Protein AF-0000000087524897 (afdb_homodimer)

Secondary structure (DSSP, 8-state):
--HHHHHHHHHHHSTTEEEEEEEETTTTEEEEEEESS---HHHHHHHHHHHHHHHH-HHHHHHHHHHHHHHT----S-S--EEEEE-SSEEEEEEE-SS-TTEEEEEEEETTS-HHHHHHHHHHHHHH---/--HHHHHHHHHHHSTTEEEEEEEETTTTEEEEEEESS---HHHHHHHHHHHHHHHH-HHHHHHHHHHHHHHT----S-S--EEEEE-SSEEEEEEE-SS-TTEEEEEEEETTS-HHHHHHHHHHHHHH---

Radius of gyration: 17.62 Å; Cα contacts (8 Å, |Δi|>4): 519; chains: 2; bounding box: 48×46×38 Å

Nearest PDB structures (foldseek):
  6in9-assembly2_B  TM=5.828E-01  e=5.898E-01  Pseudomonas aeruginosa PAO1
  6jau-assembly1_A  TM=5.856E-01  e=6.267E-01  Pseudomonas aeruginosa PAO1
  6in9-assembly1_A  TM=5.894E-01  e=7.517E-01  Pseudomonas aeruginosa PAO1
  2va0-assembly2_B  TM=3.989E-01  e=3.028E-01  Cellvibrio japonicus
  8p0n-assembly1_H  TM=2.897E-01  e=1.221E+00  Orthopoxvirus vaccinia

pLDDT: mean 86.92, std 9.79, range [58.72, 97.94]

Sequence (262 aa):
MSADLIVQAMLTNVPKAIAAGIVDMGTGMLLSVKTVDSHPQAVLDMVAAATKDMFEGDTVLGIENTFKKIRGDAYTGHYFREIIVSSRNLLHIFARLESNESVVAVVICRIDTNLGLALMKTREIATQGKVMSADLIVQAMLTNVPKAIAAGIVDMGTGMLLSVKTVDSHPQAVLDMVAAATKDMFEGDTVLGIENTFKKIRGDAYTGHYFREIIVSSRNLLHIFARLESNESVVAVVICRIDTNLGLALMKTREIATQGKV

Solvent-accessible surface area (backbone atoms only — not comparable to full-atom values): 13403 Å² total; per-residue (Å²): 78,55,54,58,52,46,30,50,49,44,46,70,62,22,61,62,36,46,30,21,27,31,28,34,53,83,79,45,42,66,76,28,73,52,55,78,58,94,68,60,66,68,55,53,53,43,50,23,45,38,52,28,44,69,70,63,20,68,58,46,44,49,47,47,51,52,48,32,61,72,72,61,47,84,68,82,66,77,54,70,46,34,39,36,40,32,41,90,62,34,30,38,40,37,33,39,21,67,70,34,74,54,30,34,39,36,42,32,22,42,52,86,42,60,60,68,58,32,48,52,42,48,49,54,47,27,58,66,33,34,118,78,55,53,59,55,46,28,50,49,44,45,71,63,21,61,62,36,46,28,20,28,29,31,34,52,85,80,42,43,67,78,27,73,52,57,78,58,92,67,59,65,69,55,54,53,42,50,24,45,37,53,30,44,68,69,62,20,68,59,47,46,49,47,46,50,51,49,32,60,72,71,61,48,82,67,80,68,78,53,70,45,33,40,36,39,31,40,91,61,33,30,37,40,36,33,40,20,67,71,37,75,55,29,35,39,35,41,31,22,43,52,85,43,60,59,70,60,30,49,54,43,48,49,52,48,27,58,66,34,35,117

Foldseek 3Di:
DAQAVLFVLLCPQQPQWFKKWKEQLVVLDTRDIDGNDDDDPVVVSVVSVVLNCVQPNPVQVVVVVVVCVVVVDPDPDGDDAWDWDDDPFKIKIWGAAPQGRSMIMIIIGTRPGDPVSNVVSNNVSSPVDDD/DAQAVLFVLLCVQQPQWFKKWKEQLVVLDTRDIDGNDDDDPVVVSVVSVVLNCVQPNPVQVVVQVVVCVVVVDPDPDGDDAWDWDDDPFKIKIWGAAPQGRSMIMIIIGTRPGDPVSNVVSNNVSSPVDDD

Structure (mmCIF, N/CA/C/O backbone):
data_AF-0000000087524897-model_v1
#
loop_
_entity.id
_entity.type
_entity.pdbx_description
1 polymer 'Roadblock/LAMTOR2 domain-containing protein'
#
loop_
_atom_site.group_PDB
_atom_site.id
_atom_site.type_symbol
_atom_site.label_atom_id
_atom_site.label_alt_id
_atom_site.label_comp_id
_atom_site.label_asym_id
_atom_site.label_entity_id
_atom_site.label_seq_id
_atom_site.pdbx_PDB_ins_code
_atom_site.Cartn_x
_atom_site.Cartn_y
_atom_site.Cartn_z
_atom_site.occupancy
_atom_site.B_iso_or_equiv
_atom_site.auth_seq_id
_atom_site.auth_comp_id
_atom_site.auth_asym_id
_atom_site.auth_atom_id
_atom_site.pdbx_PDB_model_num
ATOM 1 N N . MET A 1 1 ? 2.428 -20.984 -15.477 1 70.38 1 MET A N 1
ATOM 2 C CA . MET A 1 1 ? 3.789 -20.453 -15.461 1 70.38 1 MET A CA 1
ATOM 3 C C . MET A 1 1 ? 4.41 -20.594 -14.078 1 70.38 1 MET A C 1
ATOM 5 O O . MET A 1 1 ? 3.729 -20.406 -13.062 1 70.38 1 MET A O 1
ATOM 9 N N . SER A 1 2 ? 5.668 -21.203 -14.031 1 88.69 2 SER A N 1
ATOM 10 C CA . SER A 1 2 ? 6.387 -21.375 -12.773 1 88.69 2 SER A CA 1
ATOM 11 C C . SER A 1 2 ? 6.684 -20.016 -12.125 1 88.69 2 SER A C 1
ATOM 13 O O . SER A 1 2 ? 6.598 -18.984 -12.781 1 88.69 2 SER A O 1
ATOM 15 N N . ALA A 1 3 ? 6.836 -20.031 -10.914 1 93.25 3 ALA A N 1
ATOM 16 C CA . ALA A 1 3 ? 7.191 -18.828 -10.164 1 93.25 3 ALA A CA 1
ATOM 17 C C . ALA A 1 3 ? 8.383 -18.109 -10.797 1 93.25 3 ALA A C 1
ATOM 19 O O . ALA A 1 3 ? 8.391 -16.891 -10.93 1 93.25 3 ALA A O 1
ATOM 20 N N . ASP A 1 4 ? 9.234 -18.891 -11.312 1 93.88 4 ASP A N 1
ATOM 21 C CA . ASP A 1 4 ? 10.438 -18.328 -11.922 1 93.88 4 ASP A CA 1
ATOM 22 C C . ASP A 1 4 ? 10.094 -17.594 -13.219 1 93.88 4 ASP A C 1
ATOM 24 O O . ASP A 1 4 ? 10.672 -16.531 -13.516 1 93.88 4 ASP A O 1
ATOM 28 N N . LEU A 1 5 ? 9.258 -18.094 -14 1 95.5 5 LEU A N 1
ATOM 29 C CA . LEU A 1 5 ? 8.875 -17.484 -15.266 1 95.5 5 LEU A CA 1
ATOM 30 C C . LEU A 1 5 ? 8.117 -16.172 -15.031 1 95.5 5 LEU A C 1
ATOM 32 O O . LEU A 1 5 ? 8.281 -15.219 -15.789 1 95.5 5 LEU A O 1
ATOM 36 N N . ILE A 1 6 ? 7.332 -16.188 -14.031 1 96.5 6 ILE A N 1
ATOM 37 C CA . ILE A 1 6 ? 6.609 -14.969 -13.688 1 96.5 6 ILE A CA 1
ATOM 38 C C . ILE A 1 6 ? 7.602 -13.875 -13.32 1 96.5 6 ILE A C 1
ATOM 40 O O . ILE A 1 6 ? 7.496 -12.742 -13.812 1 96.5 6 ILE A O 1
ATOM 44 N N . VAL A 1 7 ? 8.531 -14.211 -12.492 1 96.12 7 VAL A N 1
ATOM 45 C CA . VAL A 1 7 ? 9.539 -13.266 -12.039 1 96.12 7 VAL A CA 1
ATOM 46 C C . VAL A 1 7 ? 10.336 -12.742 -13.234 1 96.12 7 VAL A C 1
ATOM 48 O O . VAL A 1 7 ? 10.57 -11.539 -13.352 1 96.12 7 VAL A O 1
ATOM 51 N N . GLN A 1 8 ? 10.672 -13.617 -14.094 1 96 8 GLN A N 1
ATOM 52 C CA . GLN A 1 8 ? 11.414 -13.227 -15.281 1 96 8 GLN A CA 1
ATOM 53 C C . GLN A 1 8 ? 10.586 -12.305 -16.172 1 96 8 GLN A C 1
ATOM 55 O O . GLN A 1 8 ? 11.094 -11.312 -16.703 1 96 8 GLN A O 1
ATOM 60 N N . ALA A 1 9 ? 9.352 -12.68 -16.344 1 97 9 ALA A N 1
ATOM 61 C CA . ALA A 1 9 ? 8.453 -11.859 -17.141 1 97 9 ALA A CA 1
ATOM 62 C C . ALA A 1 9 ? 8.32 -10.461 -16.562 1 97 9 ALA A C 1
ATOM 64 O O . ALA A 1 9 ? 8.289 -9.469 -17.297 1 97 9 ALA A O 1
ATOM 65 N N . MET A 1 10 ? 8.227 -10.344 -15.234 1 97 10 MET A N 1
ATOM 66 C CA . MET A 1 10 ? 8.125 -9.047 -14.57 1 97 10 MET A CA 1
ATOM 67 C C . MET A 1 10 ? 9.367 -8.203 -14.828 1 97 10 MET A C 1
ATOM 69 O O . MET A 1 10 ? 9.266 -7.039 -15.219 1 97 10 MET A O 1
ATOM 73 N N . LEU A 1 11 ? 10.508 -8.789 -14.734 1 95.88 11 LEU A N 1
ATOM 74 C CA . LEU A 1 11 ? 11.758 -8.055 -14.883 1 95.88 11 LEU A CA 1
ATOM 75 C C . LEU A 1 11 ? 11.953 -7.59 -16.328 1 95.88 11 LEU A C 1
ATOM 77 O O . LEU A 1 11 ? 12.523 -6.523 -16.562 1 95.88 11 LEU A O 1
ATOM 81 N N . THR A 1 12 ? 11.414 -8.344 -17.172 1 96.56 12 THR A N 1
ATOM 82 C CA . THR A 1 12 ? 11.617 -8.062 -18.594 1 96.56 12 THR A CA 1
ATOM 83 C C . THR A 1 12 ? 10.594 -7.051 -19.094 1 96.56 12 THR A C 1
ATOM 85 O O . THR A 1 12 ? 10.93 -6.168 -19.891 1 96.56 12 THR A O 1
ATOM 88 N N . ASN A 1 13 ? 9.375 -7.102 -18.594 1 97.75 13 ASN A N 1
ATOM 89 C CA . ASN A 1 13 ? 8.305 -6.375 -19.266 1 97.75 13 ASN A CA 1
ATOM 90 C C . ASN A 1 13 ? 7.855 -5.164 -18.453 1 97.75 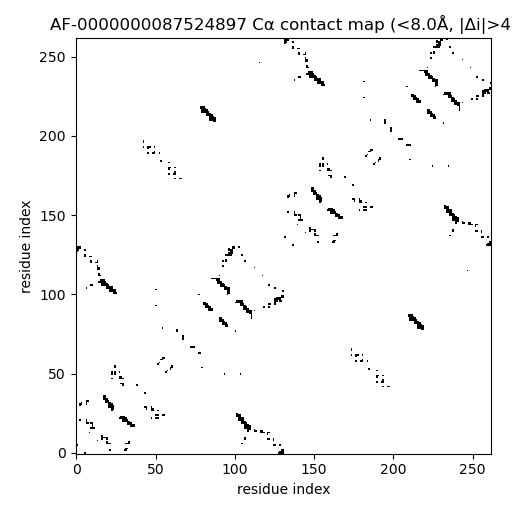13 ASN A C 1
ATOM 92 O O . ASN A 1 13 ? 7.219 -4.254 -18.984 1 97.75 13 ASN A O 1
ATOM 96 N N . VAL A 1 14 ? 8.055 -5.156 -17.109 1 97.88 14 VAL A N 1
ATOM 97 C CA . VAL A 1 14 ? 7.703 -3.986 -16.312 1 97.88 14 VAL A CA 1
ATOM 98 C C . VAL A 1 14 ? 8.805 -2.936 -16.422 1 97.88 14 VAL A C 1
ATOM 100 O O . VAL A 1 14 ? 9.969 -3.215 -16.125 1 97.88 14 VAL A O 1
ATOM 103 N N . PRO A 1 15 ? 8.477 -1.794 -16.844 1 97.81 15 PRO A N 1
ATOM 104 C CA . PRO A 1 15 ? 9.516 -0.79 -17.078 1 97.81 15 PRO A CA 1
ATOM 105 C C . PRO A 1 15 ? 10.32 -0.469 -15.812 1 97.81 15 PRO A C 1
ATOM 107 O O . PRO A 1 15 ? 9.75 -0.31 -14.734 1 97.81 15 PRO A O 1
ATOM 110 N N . LYS A 1 16 ? 11.695 -0.411 -15.984 1 96.19 16 LYS A N 1
ATOM 111 C CA . LYS A 1 16 ? 12.664 0.005 -14.969 1 96.19 16 LYS A CA 1
ATOM 112 C C . LYS A 1 16 ? 12.609 -0.909 -13.75 1 96.19 16 LYS A C 1
ATOM 114 O O . LYS A 1 16 ? 12.906 -0.48 -12.633 1 96.19 16 LYS A O 1
ATOM 119 N N . ALA A 1 17 ? 12.117 -2.098 -13.938 1 95.94 17 ALA A N 1
ATOM 120 C CA . ALA A 1 17 ? 12.133 -3.086 -12.867 1 95.94 17 ALA A CA 1
ATOM 121 C C . ALA A 1 17 ? 13.562 -3.469 -12.492 1 95.94 17 ALA A C 1
ATOM 123 O O . ALA A 1 17 ? 14.383 -3.734 -13.375 1 95.94 17 ALA A O 1
ATOM 124 N N . ILE A 1 18 ? 13.797 -3.506 -11.195 1 92.81 18 ILE A N 1
ATOM 125 C CA . ILE A 1 18 ? 15.148 -3.842 -10.75 1 92.81 18 ILE A CA 1
ATOM 126 C C . ILE A 1 18 ? 15.109 -5.102 -9.891 1 92.81 18 ILE A C 1
ATOM 128 O O . ILE A 1 18 ? 16.156 -5.664 -9.555 1 92.81 18 ILE A O 1
ATOM 132 N N . ALA A 1 19 ? 13.945 -5.52 -9.477 1 92.38 19 ALA A N 1
ATOM 133 C CA . ALA A 1 19 ? 13.758 -6.762 -8.727 1 92.38 19 ALA A CA 1
ATOM 134 C C . ALA A 1 19 ? 12.328 -7.277 -8.867 1 92.38 19 ALA A C 1
ATOM 136 O O . ALA A 1 19 ? 11.406 -6.496 -9.109 1 92.38 19 ALA A O 1
ATOM 137 N N . ALA A 1 20 ? 12.156 -8.562 -8.727 1 94.81 20 ALA A N 1
ATOM 138 C CA . ALA A 1 20 ? 10.836 -9.188 -8.703 1 94.81 20 ALA A CA 1
ATOM 139 C C . ALA A 1 20 ? 10.844 -10.453 -7.859 1 94.81 20 ALA A C 1
ATOM 141 O O . ALA A 1 20 ? 11.898 -11.078 -7.672 1 94.81 20 ALA A O 1
ATOM 142 N N . GLY A 1 21 ? 9.672 -10.758 -7.344 1 94.38 21 GLY A N 1
ATOM 143 C CA . GLY A 1 21 ? 9.555 -11.945 -6.512 1 94.38 21 GLY A CA 1
ATOM 144 C C . GLY A 1 21 ? 8.133 -12.469 -6.418 1 94.38 21 GLY A C 1
ATOM 145 O O . GLY A 1 21 ? 7.188 -11.805 -6.859 1 94.38 21 GLY A O 1
ATOM 146 N N . ILE A 1 22 ? 8.039 -13.719 -5.922 1 95.25 22 ILE A N 1
ATOM 147 C CA . ILE A 1 22 ? 6.762 -14.375 -5.66 1 95.25 22 ILE A CA 1
ATOM 148 C C . ILE A 1 22 ? 6.707 -14.836 -4.207 1 95.25 22 ILE A C 1
ATOM 150 O O . ILE A 1 22 ? 7.598 -15.555 -3.746 1 95.25 22 ILE A O 1
ATOM 154 N N . VAL A 1 23 ? 5.707 -14.391 -3.506 1 93.94 23 VAL A N 1
ATOM 155 C CA . VAL A 1 23 ? 5.57 -14.727 -2.092 1 93.94 23 VAL A CA 1
ATOM 156 C C . VAL A 1 23 ? 4.328 -15.594 -1.88 1 93.94 23 VAL A C 1
ATOM 158 O O . VAL A 1 23 ? 3.238 -15.242 -2.338 1 93.94 23 VAL A O 1
ATOM 161 N N . ASP A 1 24 ? 4.465 -16.719 -1.206 1 93.94 24 ASP A N 1
ATOM 162 C CA . ASP A 1 24 ? 3.336 -17.516 -0.735 1 93.94 24 ASP A CA 1
ATOM 163 C C . ASP A 1 24 ? 2.838 -17.016 0.619 1 93.94 24 ASP A C 1
ATOM 165 O O . ASP A 1 24 ? 3.516 -17.188 1.636 1 93.94 24 ASP A O 1
ATOM 169 N N . MET A 1 25 ? 1.647 -16.547 0.706 1 89.25 25 MET A N 1
ATOM 170 C CA . MET A 1 25 ? 1.122 -15.891 1.898 1 89.25 25 MET A CA 1
ATOM 171 C C . MET A 1 25 ? 0.743 -16.906 2.965 1 89.25 25 MET A C 1
ATOM 173 O O . MET A 1 25 ? 0.597 -16.562 4.137 1 89.25 25 MET A O 1
ATOM 177 N N . GLY A 1 26 ? 0.516 -18.062 2.578 1 88 26 GLY A N 1
ATOM 178 C CA . GLY A 1 26 ? 0.222 -19.125 3.537 1 88 26 GLY A CA 1
ATOM 179 C C . GLY A 1 26 ? 1.428 -19.531 4.363 1 88 26 GLY A C 1
ATOM 180 O O . GLY A 1 26 ? 1.345 -19.625 5.59 1 88 26 GLY A O 1
ATOM 181 N N . THR A 1 27 ? 2.525 -19.578 3.773 1 86.12 27 THR A N 1
ATOM 182 C CA . THR A 1 27 ? 3.732 -20.047 4.449 1 86.12 27 THR A CA 1
ATOM 183 C C . THR A 1 27 ? 4.633 -18.859 4.82 1 86.12 27 THR A C 1
ATOM 185 O O . THR A 1 27 ? 5.516 -19 5.672 1 86.12 27 THR A O 1
ATOM 188 N N . GLY A 1 28 ? 4.477 -17.781 4.098 1 85.56 28 GLY A N 1
ATOM 189 C CA . GLY A 1 28 ? 5.375 -16.641 4.27 1 85.56 28 GLY A CA 1
ATOM 190 C C . GLY A 1 28 ? 6.711 -16.844 3.572 1 85.56 28 GLY A C 1
ATOM 191 O O . GLY A 1 28 ? 7.699 -16.188 3.924 1 85.56 28 GLY A O 1
ATOM 192 N N . MET A 1 29 ? 6.746 -17.719 2.654 1 88.06 29 MET A N 1
ATOM 193 C CA . MET A 1 29 ? 7.988 -18.047 1.966 1 88.06 29 MET A CA 1
ATOM 194 C C . MET A 1 29 ? 8.078 -17.312 0.63 1 88.06 29 MET A C 1
ATOM 196 O O . MET A 1 29 ? 7.074 -17.156 -0.067 1 88.06 29 MET A O 1
ATOM 200 N N . LEU A 1 30 ? 9.289 -16.906 0.29 1 91.31 30 LEU A N 1
ATOM 201 C CA . LEU A 1 30 ? 9.633 -16.391 -1.03 1 91.31 30 LEU A CA 1
ATOM 202 C C . LEU A 1 30 ? 9.891 -17.531 -2.012 1 91.31 30 LEU A C 1
ATOM 204 O O . LEU A 1 30 ? 10.953 -18.156 -1.968 1 91.31 30 LEU A O 1
ATOM 208 N N . LEU A 1 31 ? 8.984 -17.797 -2.939 1 92.81 31 LEU A N 1
ATOM 209 C CA . LEU A 1 31 ? 9.023 -18.922 -3.857 1 92.81 31 LEU A CA 1
ATOM 210 C C . LEU A 1 31 ? 10.047 -18.703 -4.961 1 92.81 31 LEU A C 1
ATOM 212 O O . LEU A 1 31 ? 10.586 -19.656 -5.523 1 92.81 31 LEU A O 1
ATOM 216 N N . SER A 1 32 ? 10.266 -17.516 -5.348 1 93.12 32 SER A N 1
ATOM 217 C CA . SER A 1 32 ? 11.211 -17.109 -6.379 1 93.12 32 SER A CA 1
ATOM 218 C C . SER A 1 32 ? 11.57 -15.633 -6.262 1 93.12 32 SER A C 1
ATOM 220 O O . SER A 1 32 ? 10.742 -14.82 -5.836 1 93.12 32 SER A O 1
ATOM 222 N N . VAL A 1 33 ? 12.766 -15.289 -6.602 1 92.5 33 VAL A N 1
ATOM 223 C CA . VAL A 1 33 ? 13.188 -13.891 -6.562 1 92.5 33 VAL A CA 1
ATOM 224 C C . VAL A 1 33 ? 14.352 -13.68 -7.531 1 92.5 33 VAL A C 1
ATOM 226 O O . VAL A 1 33 ? 15.203 -14.555 -7.691 1 92.5 33 VAL A O 1
ATOM 229 N N . LYS A 1 34 ? 14.352 -12.57 -8.211 1 91.5 34 LYS A N 1
ATOM 230 C CA . LYS A 1 34 ? 15.453 -12.109 -9.055 1 91.5 34 LYS A CA 1
ATOM 231 C C . LYS A 1 34 ? 15.703 -10.617 -8.867 1 91.5 34 LYS A C 1
ATOM 233 O O . LYS A 1 34 ? 14.75 -9.836 -8.781 1 91.5 34 LYS A O 1
ATOM 238 N N . THR A 1 35 ? 16.906 -10.242 -8.688 1 88.5 35 THR A N 1
ATOM 239 C CA . THR A 1 35 ? 17.312 -8.844 -8.57 1 88.5 35 THR A CA 1
ATOM 240 C C . THR A 1 35 ? 18.375 -8.492 -9.602 1 88.5 35 THR A C 1
ATOM 242 O O . THR A 1 35 ? 19.125 -9.359 -10.039 1 88.5 35 THR A O 1
ATOM 245 N N . VAL A 1 36 ? 18.359 -7.254 -10.078 1 82 36 VAL A N 1
ATOM 246 C CA . VAL A 1 36 ? 19.406 -6.812 -11 1 82 36 VAL A CA 1
ATOM 247 C C . VAL A 1 36 ? 20.703 -6.559 -10.234 1 82 36 VAL A C 1
ATOM 249 O O . VAL A 1 36 ? 21.797 -6.789 -10.758 1 82 36 VAL A O 1
ATOM 252 N N . ASP A 1 37 ? 20.484 -6.008 -9 1 77.12 37 ASP A N 1
ATOM 253 C CA . ASP A 1 37 ? 21.641 -5.82 -8.125 1 77.12 37 ASP A CA 1
ATOM 254 C C . ASP A 1 37 ? 21.578 -6.777 -6.938 1 77.12 37 ASP A C 1
ATOM 256 O O . ASP A 1 37 ? 20.516 -7.309 -6.609 1 77.12 37 ASP A O 1
ATOM 260 N N . SER A 1 38 ? 22.781 -7.059 -6.43 1 73 38 SER A N 1
ATOM 261 C CA . SER A 1 38 ? 22.859 -7.969 -5.289 1 73 38 SER A CA 1
ATOM 262 C C . SER A 1 38 ? 22.172 -7.375 -4.062 1 73 38 SER A C 1
ATOM 264 O O . SER A 1 38 ? 22.266 -6.172 -3.818 1 73 38 SER A O 1
ATOM 266 N N . HIS A 1 39 ? 21.25 -8.156 -3.508 1 73.06 39 HIS A N 1
ATOM 267 C CA . HIS A 1 39 ? 20.656 -7.812 -2.223 1 73.06 39 HIS A CA 1
ATOM 268 C C . HIS A 1 39 ? 20.875 -8.922 -1.195 1 73.06 39 HIS A C 1
ATOM 270 O O . HIS A 1 39 ? 20.859 -10.102 -1.537 1 73.06 39 HIS A O 1
ATOM 276 N N . PRO A 1 40 ? 21.203 -8.461 -0.006 1 72.5 40 PRO A N 1
ATOM 277 C CA . PRO A 1 40 ? 21.328 -9.461 1.057 1 72.5 40 PRO A CA 1
ATOM 278 C C . PRO A 1 40 ? 20.062 -10.305 1.227 1 72.5 40 PRO A C 1
ATOM 280 O O . PRO A 1 40 ? 18.953 -9.805 1.064 1 72.5 40 PRO A O 1
ATOM 283 N N . GLN A 1 41 ? 20.359 -11.594 1.405 1 75.38 41 GLN A N 1
ATOM 284 C CA . GLN A 1 41 ? 19.25 -12.531 1.63 1 75.38 41 GLN A CA 1
ATOM 285 C C . GLN A 1 41 ? 18.344 -12.047 2.752 1 75.38 41 GLN A C 1
ATOM 287 O O . GLN A 1 41 ? 17.125 -12.234 2.691 1 75.38 41 GLN A O 1
ATOM 292 N N . ALA A 1 42 ? 18.906 -11.477 3.699 1 74.31 42 ALA A N 1
ATOM 293 C CA . ALA A 1 42 ? 18.141 -10.984 4.844 1 74.31 42 ALA A CA 1
ATOM 294 C C . ALA A 1 42 ? 17.078 -9.977 4.406 1 74.31 42 ALA A C 1
ATOM 296 O O . ALA A 1 42 ? 15.977 -9.945 4.949 1 74.31 42 ALA A O 1
ATOM 297 N N . VAL A 1 43 ? 17.406 -9.242 3.416 1 73.94 43 VAL A N 1
ATOM 298 C CA . VAL A 1 43 ? 16.484 -8.242 2.887 1 73.94 43 VAL A CA 1
ATOM 299 C C . VAL A 1 43 ? 15.328 -8.938 2.164 1 73.94 43 VAL A C 1
ATOM 301 O O . VAL A 1 43 ? 14.164 -8.57 2.342 1 73.94 43 VAL A O 1
ATOM 304 N N . LEU A 1 44 ? 15.75 -9.992 1.517 1 78.75 44 LEU A N 1
ATOM 305 C CA . LEU A 1 44 ? 14.742 -10.734 0.767 1 78.75 44 LEU A CA 1
ATOM 306 C C . LEU A 1 44 ? 13.75 -11.406 1.709 1 78.75 44 LEU A C 1
ATOM 308 O O . LEU A 1 44 ? 12.539 -11.398 1.455 1 78.75 44 LEU A O 1
ATOM 312 N N . ASP A 1 45 ? 14.242 -11.891 2.742 1 80.19 45 ASP A N 1
ATOM 313 C CA . ASP A 1 45 ? 13.398 -12.516 3.754 1 80.19 45 ASP A CA 1
ATOM 314 C C . ASP A 1 45 ? 12.461 -11.5 4.391 1 80.19 45 ASP A C 1
ATOM 316 O O . ASP A 1 45 ? 11.297 -11.805 4.668 1 80.19 45 ASP A O 1
ATOM 320 N N . MET A 1 46 ? 12.953 -10.391 4.559 1 80.06 46 MET A N 1
ATOM 321 C CA . MET A 1 46 ? 12.148 -9.336 5.172 1 80.06 46 MET A CA 1
ATOM 322 C C . MET A 1 46 ? 11.031 -8.891 4.238 1 80.06 46 MET A C 1
ATOM 324 O O . MET A 1 46 ? 9.914 -8.625 4.688 1 80.06 46 MET A O 1
ATOM 328 N N . VAL A 1 47 ? 11.391 -8.844 3.01 1 80.12 47 VAL A N 1
ATOM 329 C CA . VAL A 1 47 ? 10.398 -8.43 2.025 1 80.12 47 VAL A CA 1
ATOM 330 C C . VAL A 1 47 ? 9.234 -9.414 2.023 1 80.12 47 VAL A C 1
ATOM 332 O O . VAL A 1 47 ? 8.07 -9.008 2.023 1 80.12 47 VAL A O 1
ATOM 335 N N . ALA A 1 48 ? 9.586 -10.75 2.102 1 87.81 48 ALA A N 1
ATOM 336 C CA . ALA A 1 48 ? 8.539 -11.766 2.154 1 87.81 48 ALA A CA 1
ATOM 337 C C . ALA A 1 48 ? 7.652 -11.578 3.381 1 87.81 48 ALA A C 1
ATOM 339 O O . ALA A 1 48 ? 6.422 -11.617 3.279 1 87.81 48 ALA A O 1
ATOM 340 N N . ALA A 1 49 ? 8.266 -11.359 4.465 1 85.12 49 ALA A N 1
ATOM 341 C CA . ALA A 1 49 ? 7.543 -11.156 5.719 1 85.12 49 ALA A CA 1
ATOM 342 C C . ALA A 1 49 ? 6.676 -9.906 5.656 1 85.12 49 ALA A C 1
ATOM 344 O O . ALA A 1 49 ? 5.508 -9.93 6.047 1 85.12 49 ALA A O 1
ATOM 345 N N . ALA A 1 50 ? 7.234 -8.867 5.133 1 86.19 50 ALA A N 1
ATOM 346 C CA . ALA A 1 50 ? 6.492 -7.613 5.027 1 86.19 50 ALA A CA 1
ATOM 347 C C . ALA A 1 50 ? 5.285 -7.77 4.105 1 86.19 50 ALA A C 1
ATOM 349 O O . ALA A 1 50 ? 4.211 -7.234 4.383 1 86.19 50 ALA A O 1
ATOM 350 N N . THR A 1 51 ? 5.48 -8.445 2.982 1 88.31 51 THR A N 1
ATOM 351 C CA . THR A 1 51 ? 4.387 -8.695 2.053 1 88.31 51 THR A CA 1
ATOM 352 C C . THR A 1 51 ? 3.242 -9.43 2.75 1 88.31 51 THR A C 1
ATOM 354 O O . THR A 1 51 ? 2.084 -9.016 2.646 1 88.31 51 THR A O 1
ATOM 357 N N . LYS A 1 52 ? 3.643 -10.43 3.486 1 87.56 52 LYS A N 1
ATOM 358 C CA . LYS A 1 52 ? 2.637 -11.18 4.234 1 87.56 52 LYS A CA 1
ATOM 359 C C . LYS A 1 52 ? 1.889 -10.273 5.207 1 87.56 52 LYS A C 1
ATOM 361 O O . LYS A 1 52 ? 0.661 -10.336 5.305 1 87.56 52 LYS A O 1
ATOM 366 N N . ASP A 1 53 ? 2.516 -9.461 5.898 1 85.06 53 ASP A N 1
ATOM 367 C CA . ASP A 1 53 ? 1.907 -8.562 6.871 1 85.06 53 ASP A CA 1
ATOM 368 C C . ASP A 1 53 ? 0.96 -7.578 6.188 1 85.06 53 ASP A C 1
ATOM 370 O O . ASP A 1 53 ? -0.105 -7.258 6.719 1 85.06 53 ASP A O 1
ATOM 374 N N . MET A 1 54 ? 1.343 -7.148 5.043 1 83.62 54 MET A N 1
ATOM 375 C CA . MET A 1 54 ? 0.54 -6.164 4.324 1 83.62 54 MET A CA 1
ATOM 376 C C . MET A 1 54 ? -0.783 -6.77 3.867 1 83.62 54 MET A C 1
ATOM 378 O O . MET A 1 54 ? -1.812 -6.09 3.865 1 83.62 54 MET A O 1
ATOM 382 N N . PHE A 1 55 ? -0.837 -8.023 3.543 1 86.06 55 PHE A N 1
ATOM 383 C CA . PHE A 1 55 ? -2.029 -8.641 2.977 1 86.06 55 PHE A CA 1
ATOM 384 C C . PHE A 1 55 ? -2.77 -9.461 4.031 1 86.06 55 PHE A C 1
ATOM 386 O O . PHE A 1 55 ? -3.99 -9.609 3.963 1 86.06 55 PHE A O 1
ATOM 393 N N . GLU A 1 56 ? -1.988 -9.969 4.98 1 82.69 56 GLU A N 1
ATOM 394 C CA . GLU A 1 56 ? -2.609 -10.961 5.855 1 82.69 56 GLU A CA 1
ATOM 395 C C . GLU A 1 56 ? -2.381 -10.617 7.324 1 82.69 56 GLU A C 1
ATOM 397 O O . GLU A 1 56 ? -2.617 -11.445 8.203 1 82.69 56 GLU A O 1
ATOM 402 N N . GLY A 1 57 ? -1.892 -9.5 7.543 1 80.38 57 GLY A N 1
ATOM 403 C CA . GLY A 1 57 ? -1.74 -9.125 8.938 1 80.38 57 GLY A CA 1
ATOM 404 C C . GLY A 1 57 ? -3.061 -9.047 9.688 1 80.38 57 GLY A C 1
ATOM 405 O O . GLY A 1 57 ? -4.105 -8.805 9.078 1 80.38 57 GLY A O 1
ATOM 406 N N . ASP A 1 58 ? -2.947 -9.109 10.938 1 80.56 58 ASP A N 1
ATOM 407 C CA . ASP A 1 58 ? -4.145 -9.172 11.766 1 80.56 58 ASP A CA 1
ATOM 408 C C . ASP A 1 58 ? -5.012 -7.93 11.57 1 80.56 58 ASP A C 1
ATOM 410 O O . ASP A 1 58 ? -6.242 -8.031 11.5 1 80.56 58 ASP A O 1
ATOM 414 N N . THR A 1 59 ? -4.359 -6.805 11.594 1 77.56 59 THR A N 1
ATOM 415 C CA . THR A 1 59 ? -5.086 -5.551 11.445 1 77.56 59 THR A CA 1
ATOM 416 C C . THR A 1 59 ? -5.809 -5.496 10.102 1 77.56 59 THR A C 1
ATOM 418 O O . THR A 1 59 ? -7.004 -5.195 10.039 1 77.56 59 THR A O 1
ATOM 421 N N . VAL A 1 60 ? -5.148 -5.871 9.125 1 76.19 60 VAL A N 1
ATOM 422 C CA . VAL A 1 60 ? -5.711 -5.848 7.781 1 76.19 60 VAL A CA 1
ATOM 423 C C . VAL A 1 60 ? -6.863 -6.844 7.684 1 76.19 60 VAL A C 1
ATOM 425 O O . VAL A 1 60 ? -7.934 -6.516 7.16 1 76.19 60 VAL A O 1
ATOM 428 N N . LEU A 1 61 ? -6.684 -8.031 8.195 1 78.31 61 LEU A N 1
ATOM 429 C CA . LEU A 1 61 ? -7.73 -9.047 8.172 1 78.31 61 LEU A CA 1
ATOM 430 C C . LEU A 1 61 ? -8.938 -8.602 8.977 1 78.31 61 LEU A C 1
ATOM 432 O O . LEU A 1 61 ? -10.086 -8.859 8.586 1 78.31 61 LEU A O 1
ATOM 436 N N . GLY A 1 62 ? -8.648 -7.98 10.016 1 78.06 62 GLY A N 1
ATOM 437 C CA . GLY A 1 62 ? -9.734 -7.445 10.82 1 78.06 62 GLY A CA 1
ATOM 438 C C . GLY A 1 62 ? -10.57 -6.406 10.086 1 78.06 62 GLY A C 1
ATOM 439 O O . GLY A 1 62 ? -11.797 -6.418 10.164 1 78.06 62 GLY A O 1
ATOM 440 N N . ILE A 1 63 ? -9.898 -5.559 9.453 1 76.38 63 ILE A N 1
ATOM 441 C CA . ILE A 1 63 ? -10.57 -4.531 8.664 1 76.38 63 ILE A CA 1
ATOM 442 C C . ILE A 1 63 ? -11.406 -5.184 7.562 1 76.38 63 ILE A C 1
ATOM 444 O O . ILE A 1 63 ? -12.586 -4.859 7.391 1 76.38 63 ILE A O 1
ATOM 448 N N . GLU A 1 64 ? -10.789 -6.082 6.836 1 76.31 64 GLU A N 1
ATOM 449 C CA . GLU A 1 64 ? -11.492 -6.773 5.758 1 76.31 64 GLU A CA 1
ATOM 450 C C . GLU A 1 64 ? -12.734 -7.488 6.277 1 76.31 64 GLU A C 1
ATOM 452 O O . GLU A 1 64 ? -13.805 -7.402 5.672 1 76.31 64 GLU A O 1
ATOM 457 N N . ASN A 1 65 ? -12.539 -8.133 7.344 1 78.69 65 ASN A N 1
ATOM 458 C CA . ASN A 1 65 ? -13.656 -8.859 7.941 1 78.69 65 ASN A CA 1
ATOM 459 C C . ASN A 1 65 ? -14.773 -7.914 8.375 1 78.69 65 ASN A C 1
ATOM 461 O O . ASN A 1 65 ? -15.953 -8.227 8.219 1 78.69 65 ASN A O 1
ATOM 465 N N . THR A 1 66 ? -14.383 -6.82 8.961 1 74.19 66 THR A N 1
ATOM 466 C CA . THR A 1 66 ? -15.359 -5.82 9.375 1 74.19 66 THR A CA 1
ATOM 467 C C . THR A 1 66 ? -16.125 -5.277 8.18 1 74.19 66 THR A C 1
ATOM 469 O O . THR A 1 66 ? -17.359 -5.141 8.227 1 74.19 66 THR A O 1
ATOM 472 N N . PHE A 1 67 ? -15.469 -5.039 7.145 1 72.62 67 PHE A N 1
ATOM 473 C CA . PHE A 1 67 ? -16.109 -4.535 5.938 1 72.62 67 PHE A CA 1
ATOM 474 C C . PHE A 1 67 ? -17.031 -5.586 5.336 1 72.62 67 PHE A C 1
ATOM 476 O O . PHE A 1 67 ? -18.125 -5.262 4.867 1 72.62 67 PHE A O 1
ATOM 483 N N . LYS A 1 68 ? -16.547 -6.777 5.324 1 73.69 68 LYS A N 1
ATOM 484 C CA . LYS A 1 68 ? -17.391 -7.875 4.844 1 73.69 68 LYS A CA 1
ATOM 485 C C . LYS A 1 68 ? -18.688 -7.953 5.629 1 73.69 68 LYS A C 1
ATOM 487 O O . LYS A 1 68 ? -19.75 -8.172 5.047 1 73.69 68 LYS A O 1
ATOM 492 N N . LYS A 1 69 ? -18.578 -7.766 6.891 1 74.75 69 LYS A N 1
ATOM 493 C CA . LYS A 1 69 ? -19.75 -7.84 7.758 1 74.75 69 LYS A CA 1
ATOM 494 C C . LYS A 1 69 ? -20.719 -6.688 7.484 1 74.75 69 LYS A C 1
ATOM 496 O O . LYS A 1 69 ? -21.938 -6.879 7.48 1 74.75 69 LYS A O 1
ATOM 501 N N . ILE A 1 70 ? -20.281 -5.625 7.285 1 70.12 70 ILE A N 1
ATOM 502 C CA . ILE A 1 70 ? -21.094 -4.438 7.074 1 70.12 70 ILE A CA 1
ATOM 503 C C . ILE A 1 70 ? -21.766 -4.5 5.699 1 70.12 70 ILE A C 1
ATOM 505 O O . ILE A 1 70 ? -22.938 -4.148 5.547 1 70.12 70 ILE A O 1
ATOM 509 N N . ARG A 1 71 ? -20.953 -4.758 4.723 1 69.19 71 ARG A N 1
ATOM 510 C CA . ARG A 1 71 ? -21.5 -4.762 3.365 1 69.19 71 ARG A CA 1
ATOM 511 C C . ARG A 1 71 ? -22.391 -5.969 3.135 1 69.19 71 ARG A C 1
ATOM 513 O O . ARG A 1 71 ? -23.219 -5.969 2.217 1 69.19 71 ARG A O 1
ATOM 520 N N . GLY A 1 72 ? -22.281 -6.938 4.051 1 65.56 72 GLY A N 1
ATOM 521 C CA . GLY A 1 72 ? -23.094 -8.133 3.904 1 65.56 72 GLY A CA 1
ATOM 522 C C . GLY A 1 72 ? -22.609 -9.047 2.797 1 65.56 72 GLY A C 1
ATOM 523 O O . GLY A 1 72 ? -23.375 -9.898 2.314 1 65.56 72 GLY A O 1
ATOM 524 N N . ASP A 1 73 ? -21.562 -8.672 2.287 1 60.09 73 ASP A N 1
ATOM 525 C CA . ASP A 1 73 ? -21.125 -9.422 1.113 1 60.09 73 ASP A CA 1
ATOM 526 C C . ASP A 1 73 ? -20.656 -10.812 1.499 1 60.09 73 ASP A C 1
ATOM 528 O O . ASP A 1 73 ? -19.922 -10.984 2.48 1 60.09 73 ASP A O 1
ATOM 532 N N . ALA A 1 74 ? -21.312 -11.781 0.79 1 61.09 74 ALA A N 1
ATOM 533 C CA . ALA A 1 74 ? -20.953 -13.195 0.877 1 61.09 74 ALA A CA 1
ATOM 534 C C . ALA A 1 74 ? -19.562 -13.445 0.323 1 61.09 74 ALA A C 1
ATOM 536 O O . ALA A 1 74 ? -19.047 -14.57 0.371 1 61.09 74 ALA A O 1
ATOM 537 N N . TYR A 1 75 ? -18.969 -12.352 -0.098 1 61 75 TYR A N 1
ATOM 538 C CA . TYR A 1 75 ? -17.688 -12.578 -0.766 1 61 75 TYR A CA 1
ATOM 539 C C . TYR A 1 75 ? -16.625 -13.008 0.232 1 61 75 TYR A C 1
ATOM 541 O O . TYR A 1 75 ? -16.391 -12.336 1.242 1 61 75 TYR A O 1
ATOM 549 N N . THR A 1 76 ? -16.141 -14.141 0.029 1 58.72 76 THR A N 1
ATOM 550 C CA . THR A 1 76 ? -15.156 -14.797 0.885 1 58.72 76 THR A CA 1
ATOM 551 C C . THR A 1 76 ? -13.742 -14.539 0.384 1 58.72 76 THR A C 1
ATOM 553 O O . THR A 1 76 ? -12.766 -15.031 0.962 1 58.72 76 THR A O 1
ATOM 556 N N . GLY A 1 77 ? -13.625 -13.758 -0.712 1 64.62 77 GLY A N 1
ATOM 557 C CA . GLY A 1 77 ? -12.273 -13.586 -1.226 1 64.62 77 GLY A CA 1
ATOM 558 C C . GLY A 1 77 ? -11.5 -12.484 -0.526 1 64.62 77 GLY A C 1
ATOM 559 O O . GLY A 1 77 ? -11.969 -11.93 0.473 1 64.62 77 GLY A O 1
ATOM 560 N N . HIS A 1 78 ? -10.18 -12.383 -0.89 1 68.62 78 HIS A N 1
ATOM 561 C CA . HIS A 1 78 ? -9.344 -11.352 -0.287 1 68.62 78 HIS A CA 1
ATOM 562 C C . HIS A 1 78 ? -9.719 -9.969 -0.796 1 68.62 78 HIS A C 1
ATOM 564 O O . HIS A 1 78 ? -9.938 -9.781 -1.995 1 68.62 78 HIS A O 1
ATOM 570 N N . TYR A 1 79 ? -9.797 -9.195 0.193 1 66.81 79 TYR A N 1
ATOM 571 C CA . TYR A 1 79 ? -10.297 -7.848 -0.085 1 66.81 79 TYR A CA 1
ATOM 572 C C . TYR A 1 79 ? -9.234 -7.008 -0.787 1 66.81 79 TYR A C 1
ATOM 574 O O . TYR A 1 79 ? -9.523 -6.32 -1.768 1 66.81 79 TYR A O 1
ATOM 582 N N . PHE A 1 80 ? -8.023 -7.172 -0.39 1 80.25 80 PHE A N 1
ATOM 583 C CA . PHE A 1 80 ? -7.008 -6.332 -1.017 1 80.25 80 PHE A CA 1
ATOM 584 C C . PHE A 1 80 ? -6.297 -7.086 -2.133 1 80.25 80 PHE A C 1
ATOM 586 O O . PHE A 1 80 ? -5.773 -8.18 -1.914 1 80.25 80 PHE A O 1
ATOM 593 N N . ARG A 1 81 ? -6.297 -6.461 -3.291 1 84.62 81 ARG A N 1
ATOM 594 C CA . ARG A 1 81 ? -5.77 -7.102 -4.492 1 84.62 81 ARG A CA 1
ATOM 595 C C . ARG A 1 81 ? -4.363 -6.602 -4.809 1 84.62 81 ARG A C 1
ATOM 597 O O . ARG A 1 81 ? -3.506 -7.375 -5.238 1 84.62 81 ARG A O 1
ATOM 604 N N . GLU A 1 82 ? -4.176 -5.352 -4.562 1 92 82 GLU A N 1
ATOM 605 C CA . GLU A 1 82 ? -2.912 -4.723 -4.93 1 92 82 GLU A CA 1
ATOM 606 C C . GLU A 1 82 ? -2.5 -3.67 -3.906 1 92 82 GLU A C 1
ATOM 608 O O . GLU A 1 82 ? -3.342 -2.928 -3.396 1 92 82 GLU A O 1
ATOM 613 N N . ILE A 1 83 ? -1.264 -3.668 -3.674 1 92.25 83 ILE A N 1
ATOM 614 C CA . ILE A 1 83 ? -0.68 -2.633 -2.83 1 92.25 83 ILE A CA 1
ATOM 615 C C . ILE A 1 83 ? 0.531 -2.02 -3.527 1 92.25 83 ILE A C 1
ATOM 617 O O . ILE A 1 83 ? 1.383 -2.738 -4.055 1 92.25 83 ILE A O 1
ATOM 621 N N . ILE A 1 84 ? 0.553 -0.728 -3.564 1 93.56 84 ILE A N 1
ATOM 622 C CA . ILE A 1 84 ? 1.681 0.014 -4.117 1 93.56 84 ILE A CA 1
ATOM 623 C C . ILE A 1 84 ? 2.332 0.856 -3.023 1 93.56 84 ILE A C 1
ATOM 625 O O . ILE A 1 84 ? 1.643 1.555 -2.277 1 93.56 84 ILE A O 1
ATOM 629 N N . VAL A 1 85 ? 3.609 0.742 -2.92 1 90.62 85 VAL A N 1
ATOM 630 C CA . VAL A 1 85 ? 4.355 1.494 -1.918 1 90.62 85 VAL A CA 1
ATOM 631 C C . VAL A 1 85 ? 5.465 2.299 -2.594 1 90.62 85 VAL A C 1
ATOM 633 O O . VAL A 1 85 ? 6.246 1.752 -3.375 1 90.62 85 VAL A O 1
ATOM 636 N N . SER A 1 86 ? 5.488 3.547 -2.309 1 89.12 86 SER A N 1
ATOM 637 C CA . SER A 1 86 ? 6.559 4.375 -2.859 1 89.12 86 SER A CA 1
ATOM 638 C C . SER A 1 86 ? 7.5 4.867 -1.764 1 89.12 86 SER A C 1
ATOM 640 O O . SER A 1 86 ? 7.047 5.32 -0.71 1 89.12 86 SER A O 1
ATOM 642 N N . SER A 1 87 ? 8.766 4.684 -2.008 1 82.75 87 SER A N 1
ATOM 643 C CA . SER A 1 87 ? 9.805 5.328 -1.212 1 82.75 87 SER A CA 1
ATOM 644 C C . SER A 1 87 ? 10.445 6.484 -1.97 1 82.75 87 SER A C 1
ATOM 646 O O . SER A 1 87 ? 9.922 6.926 -2.994 1 82.75 87 SER A O 1
ATOM 648 N N . ARG A 1 88 ? 11.469 7.055 -1.437 1 79.94 88 ARG A N 1
ATOM 649 C CA . ARG A 1 88 ? 12.164 8.164 -2.078 1 79.94 88 ARG A CA 1
ATOM 650 C C . ARG A 1 88 ? 12.789 7.734 -3.4 1 79.94 88 ARG A C 1
ATOM 652 O O . ARG A 1 88 ? 12.82 8.508 -4.359 1 79.94 88 ARG A O 1
ATOM 659 N N . ASN A 1 89 ? 13.141 6.375 -3.486 1 82.62 89 ASN A N 1
ATOM 660 C CA . ASN A 1 89 ? 13.938 6.012 -4.648 1 82.62 89 ASN A CA 1
ATOM 661 C C . ASN A 1 89 ? 13.32 4.852 -5.418 1 82.62 89 ASN A C 1
ATOM 663 O O . ASN A 1 89 ? 13.719 4.562 -6.547 1 82.62 89 ASN A O 1
ATOM 667 N N . LEU A 1 90 ? 12.359 4.195 -4.793 1 87 90 LEU A N 1
ATOM 668 C CA . LEU A 1 90 ? 11.852 2.988 -5.43 1 87 90 LEU A CA 1
ATOM 669 C C . LEU A 1 90 ? 10.328 2.955 -5.391 1 87 90 LEU A C 1
ATOM 671 O O . LEU A 1 90 ? 9.711 3.619 -4.555 1 87 90 LEU A O 1
ATOM 675 N N . LEU A 1 91 ? 9.781 2.227 -6.273 1 91.88 91 LEU A N 1
ATOM 676 C CA . LEU A 1 91 ? 8.359 1.885 -6.344 1 91.88 91 LEU A CA 1
ATOM 677 C C . LEU A 1 91 ? 8.156 0.379 -6.211 1 91.88 91 LEU A C 1
ATOM 679 O O . LEU A 1 91 ? 8.766 -0.401 -6.949 1 91.88 91 LEU A O 1
ATOM 683 N N . HIS A 1 92 ? 7.41 -0.021 -5.223 1 90.88 92 HIS A N 1
ATOM 684 C CA . HIS A 1 92 ? 7.098 -1.425 -4.98 1 90.88 92 HIS A CA 1
ATOM 685 C C . HIS A 1 92 ? 5.645 -1.735 -5.332 1 90.88 92 HIS A C 1
ATOM 687 O O . HIS A 1 92 ? 4.727 -1.114 -4.793 1 90.88 92 HIS A O 1
ATOM 693 N N . ILE A 1 93 ? 5.434 -2.697 -6.172 1 95.12 93 ILE A N 1
ATOM 694 C CA . ILE A 1 93 ? 4.086 -3.119 -6.543 1 95.12 93 ILE A CA 1
ATOM 695 C C . ILE A 1 93 ? 3.852 -4.559 -6.09 1 95.12 93 ILE A C 1
ATOM 697 O O . ILE A 1 93 ? 4.629 -5.453 -6.422 1 95.12 93 ILE A O 1
ATOM 701 N N . PHE A 1 94 ? 2.812 -4.723 -5.32 1 94 94 PHE A N 1
ATOM 702 C CA . PHE A 1 94 ? 2.379 -6.035 -4.859 1 94 94 PHE A CA 1
ATOM 703 C C . PHE A 1 94 ? 1.021 -6.395 -5.449 1 94 94 PHE A C 1
ATOM 705 O O . PHE A 1 94 ? 0.052 -5.652 -5.293 1 94 94 PHE A O 1
ATOM 712 N N . ALA A 1 95 ? 0.959 -7.551 -6.113 1 94.75 95 ALA A N 1
ATOM 713 C CA . ALA A 1 95 ? -0.294 -7.953 -6.746 1 94.75 95 ALA A CA 1
ATOM 714 C C . ALA A 1 95 ? -0.575 -9.438 -6.508 1 94.75 95 ALA A C 1
ATOM 716 O O . ALA A 1 95 ? 0.291 -10.281 -6.742 1 94.75 95 ALA A O 1
ATOM 717 N N . ARG A 1 96 ? -1.768 -9.672 -6.078 1 93.25 96 ARG A N 1
ATOM 718 C CA . ARG A 1 96 ? -2.182 -11.07 -6 1 93.25 96 ARG A CA 1
ATOM 719 C C . ARG A 1 96 ? -2.326 -11.68 -7.391 1 93.25 96 ARG A C 1
ATOM 721 O O . ARG A 1 96 ? -2.846 -11.031 -8.305 1 93.25 96 ARG A O 1
ATOM 728 N N . LEU A 1 97 ? -1.91 -12.891 -7.453 1 94.06 97 LEU A N 1
ATOM 729 C CA . LEU A 1 97 ? -2.197 -13.602 -8.695 1 94.06 97 LEU A CA 1
ATOM 730 C C . LEU A 1 97 ? -3.684 -13.922 -8.812 1 94.06 97 LEU A C 1
ATOM 732 O O . LEU A 1 97 ? -4.324 -14.289 -7.82 1 94.06 97 LEU A O 1
ATOM 736 N N . GLU A 1 98 ? -4.137 -13.82 -9.953 1 90.31 98 GLU A N 1
ATOM 737 C CA . GLU A 1 98 ? -5.547 -14.133 -10.164 1 90.31 98 GLU A CA 1
ATOM 738 C C . GLU A 1 98 ? -5.82 -15.625 -9.992 1 90.31 98 GLU A C 1
ATOM 740 O O . GLU A 1 98 ? -6.875 -16.016 -9.492 1 90.31 98 GLU A O 1
ATOM 745 N N . SER A 1 99 ? -4.871 -16.469 -10.406 1 90.69 99 SER A N 1
ATOM 746 C CA . SER A 1 99 ? -5.02 -17.922 -10.359 1 90.69 99 SER A CA 1
ATOM 747 C C . SER A 1 99 ? -4.996 -18.438 -8.922 1 90.69 99 SER A C 1
ATOM 749 O O . SER A 1 99 ? -5.508 -19.516 -8.633 1 90.69 99 SER A O 1
ATOM 751 N N . ASN A 1 100 ? -4.367 -17.781 -8.039 1 92.12 100 ASN A N 1
ATOM 752 C CA . ASN A 1 100 ? -4.195 -18.172 -6.645 1 92.12 100 ASN A CA 1
ATOM 753 C C . ASN A 1 100 ? -4.016 -16.953 -5.742 1 92.12 100 ASN A C 1
ATOM 755 O O . ASN A 1 100 ? -2.904 -16.438 -5.602 1 92.12 100 ASN A O 1
ATOM 759 N N . GLU A 1 101 ? -5.004 -16.609 -5.016 1 88.81 101 GLU A N 1
ATOM 760 C CA . GLU A 1 101 ? -5.012 -15.352 -4.273 1 88.81 101 GLU A CA 1
ATOM 761 C C . GLU A 1 101 ? -4.141 -15.438 -3.025 1 88.81 101 GLU A C 1
ATOM 763 O O . GLU A 1 101 ? -3.941 -14.445 -2.33 1 88.81 101 GLU A O 1
ATOM 768 N N . SER A 1 102 ? -3.602 -16.594 -2.766 1 90.06 102 SER A N 1
ATOM 769 C CA . SER A 1 102 ? -2.676 -16.75 -1.647 1 90.06 102 SER A CA 1
ATOM 770 C C . SER A 1 102 ? -1.239 -16.469 -2.08 1 90.06 102 SER A C 1
ATOM 772 O O . SER A 1 102 ? -0.315 -16.562 -1.269 1 90.06 102 SER A O 1
ATOM 774 N N . VAL A 1 103 ? -1.121 -16.141 -3.316 1 93.75 103 VAL A N 1
ATOM 775 C CA . VAL A 1 103 ? 0.204 -15.859 -3.854 1 93.75 103 VAL A CA 1
ATOM 776 C C . VAL A 1 103 ? 0.262 -14.406 -4.332 1 93.75 103 VAL A C 1
ATOM 778 O O . VAL A 1 103 ? -0.638 -13.945 -5.035 1 93.75 103 VAL A O 1
ATOM 781 N N . VAL A 1 104 ? 1.325 -13.742 -3.91 1 94.75 104 VAL A N 1
ATOM 782 C CA . VAL A 1 104 ? 1.503 -12.344 -4.273 1 94.75 104 VAL A CA 1
ATOM 783 C C . VAL A 1 104 ? 2.779 -12.18 -5.098 1 94.75 104 VAL A C 1
ATOM 785 O O . VAL A 1 104 ? 3.842 -12.664 -4.707 1 94.75 104 VAL A O 1
ATOM 788 N N . ALA A 1 105 ? 2.641 -11.555 -6.258 1 96 105 ALA A N 1
ATOM 789 C CA . ALA A 1 105 ? 3.787 -11.117 -7.047 1 96 105 ALA A CA 1
ATOM 790 C C . ALA A 1 105 ? 4.246 -9.727 -6.625 1 96 105 ALA A C 1
ATOM 792 O O . ALA A 1 105 ? 3.422 -8.844 -6.367 1 96 105 ALA A O 1
ATOM 793 N N . VAL A 1 106 ? 5.57 -9.586 -6.57 1 94.75 106 VAL A N 1
ATOM 794 C CA . VAL A 1 106 ? 6.168 -8.312 -6.191 1 94.75 106 VAL A CA 1
ATOM 795 C C . VAL A 1 106 ? 7.125 -7.844 -7.289 1 94.75 106 VAL A C 1
ATOM 797 O O . VAL A 1 106 ? 7.945 -8.625 -7.777 1 94.75 106 VAL A O 1
ATOM 800 N N . VAL A 1 107 ? 7.016 -6.609 -7.664 1 95.31 107 VAL A N 1
ATOM 801 C CA . VAL A 1 107 ? 8.008 -6.031 -8.57 1 95.31 107 VAL A CA 1
ATOM 802 C C . VAL A 1 107 ? 8.453 -4.668 -8.039 1 95.31 107 VAL A C 1
ATOM 804 O O . VAL A 1 107 ? 7.633 -3.887 -7.551 1 95.31 107 VAL A O 1
ATOM 807 N N . ILE A 1 108 ? 9.766 -4.422 -8.047 1 92.12 108 ILE A N 1
ATOM 808 C CA . ILE A 1 108 ? 10.383 -3.188 -7.57 1 92.12 108 ILE A CA 1
ATOM 809 C C . ILE A 1 108 ? 10.984 -2.424 -8.75 1 92.12 108 ILE A C 1
ATOM 811 O O . ILE A 1 108 ? 11.75 -2.984 -9.531 1 92.12 108 ILE A O 1
ATOM 815 N N . CYS A 1 109 ? 10.648 -1.205 -8.867 1 94.75 109 CYS A N 1
ATOM 816 C CA . CYS A 1 109 ? 11.086 -0.345 -9.961 1 94.75 109 CYS A CA 1
ATOM 817 C C . CYS A 1 109 ? 11.773 0.906 -9.43 1 94.75 109 CYS A C 1
ATOM 819 O O . CYS A 1 109 ? 11.586 1.276 -8.266 1 94.75 109 CYS A O 1
ATOM 821 N N . ARG A 1 110 ? 12.469 1.493 -10.344 1 93.12 110 ARG A N 1
ATOM 822 C CA . ARG A 1 110 ? 12.961 2.828 -10.016 1 93.12 110 ARG A CA 1
ATOM 823 C C . ARG A 1 110 ? 11.805 3.814 -9.875 1 93.12 110 ARG A C 1
ATOM 825 O O . ARG A 1 110 ? 10.75 3.635 -10.5 1 93.12 110 ARG A O 1
ATOM 832 N N . ILE A 1 111 ? 12.016 4.863 -9.133 1 90.12 111 ILE A N 1
ATOM 833 C CA . ILE A 1 111 ? 10.922 5.746 -8.719 1 90.12 111 ILE A CA 1
ATOM 834 C C . ILE A 1 111 ? 10.43 6.543 -9.922 1 90.12 111 ILE A C 1
ATOM 836 O O . ILE A 1 111 ? 9.289 7.016 -9.938 1 90.12 111 ILE A O 1
ATOM 840 N N . ASP A 1 112 ? 11.219 6.727 -10.961 1 94.31 112 ASP A N 1
ATOM 841 C CA . ASP A 1 112 ? 10.836 7.535 -12.117 1 94.31 112 ASP A CA 1
ATOM 842 C C . ASP A 1 112 ? 10.125 6.688 -13.172 1 94.31 112 ASP A C 1
ATOM 844 O O . ASP A 1 112 ? 9.898 7.145 -14.289 1 94.31 112 ASP A O 1
ATOM 848 N N . THR A 1 113 ? 9.781 5.5 -12.82 1 95.94 113 THR A N 1
ATOM 849 C CA . THR A 1 113 ? 9.023 4.645 -13.727 1 95.94 113 THR A CA 1
ATOM 850 C C . THR A 1 113 ? 7.633 5.223 -13.984 1 95.94 113 THR A C 1
ATOM 852 O O . THR A 1 113 ? 7.051 5.867 -13.109 1 95.94 113 THR A O 1
ATOM 855 N N . ASN A 1 114 ? 7.145 5.031 -15.234 1 95.25 114 ASN A N 1
ATOM 856 C CA . ASN A 1 114 ? 5.734 5.309 -15.492 1 95.25 114 ASN A CA 1
ATOM 857 C C . ASN A 1 114 ? 4.824 4.363 -14.719 1 95.25 114 ASN A C 1
ATOM 859 O O . ASN A 1 114 ? 4.695 3.189 -15.062 1 95.25 114 ASN A O 1
ATOM 863 N N . LEU A 1 115 ? 4.141 4.844 -13.773 1 93.25 115 LEU A N 1
ATOM 864 C CA . LEU A 1 115 ? 3.346 4.031 -12.859 1 93.25 115 LEU A CA 1
ATOM 865 C C . LEU A 1 115 ? 2.219 3.324 -13.602 1 93.25 115 LEU A C 1
ATOM 867 O O . LEU A 1 115 ? 1.975 2.135 -13.383 1 93.25 115 LEU A O 1
ATOM 871 N N . GLY A 1 116 ? 1.554 4.094 -14.477 1 93.75 116 GLY A N 1
ATOM 872 C CA . GLY A 1 116 ? 0.467 3.49 -15.227 1 93.75 116 GLY A CA 1
ATOM 873 C C . GLY A 1 116 ? 0.897 2.277 -16.031 1 93.75 116 GLY A C 1
ATOM 874 O O . GLY A 1 116 ? 0.263 1.223 -15.961 1 93.75 116 GLY A O 1
ATOM 875 N N . LEU A 1 117 ? 1.962 2.461 -16.719 1 96.38 117 LEU A N 1
ATOM 876 C CA . LEU A 1 117 ? 2.455 1.374 -17.562 1 96.38 117 LEU A CA 1
ATOM 877 C C . LEU A 1 117 ? 2.953 0.213 -16.703 1 96.38 117 LEU A C 1
ATOM 879 O O . LEU A 1 117 ? 2.689 -0.951 -17.016 1 96.38 117 LEU A O 1
ATOM 883 N N . ALA A 1 118 ? 3.674 0.504 -15.633 1 96.94 118 ALA A N 1
ATOM 884 C CA . ALA A 1 118 ? 4.164 -0.537 -14.734 1 96.94 118 ALA A CA 1
ATOM 885 C C . ALA A 1 118 ? 3.012 -1.357 -14.164 1 96.94 118 ALA A C 1
ATOM 887 O O . ALA A 1 118 ? 3.086 -2.586 -14.109 1 96.94 118 ALA A O 1
ATOM 888 N N . LEU A 1 119 ? 1.968 -0.697 -13.828 1 95.69 119 LEU A N 1
ATOM 889 C CA . LEU A 1 119 ? 0.798 -1.367 -13.273 1 95.69 119 LEU A CA 1
ATOM 890 C C . LEU A 1 119 ? 0.113 -2.232 -14.32 1 95.69 119 LEU A C 1
ATOM 892 O O . LEU A 1 119 ? -0.273 -3.369 -14.047 1 95.69 119 LEU A O 1
ATOM 896 N N . MET A 1 120 ? -0.065 -1.627 -15.484 1 96.69 120 MET A N 1
ATOM 897 C CA . MET A 1 120 ? -0.693 -2.385 -16.562 1 96.69 120 MET A CA 1
ATOM 898 C C . MET A 1 120 ? 0.059 -3.684 -16.828 1 96.69 120 MET A C 1
ATOM 900 O O . MET A 1 120 ? -0.547 -4.754 -16.891 1 96.69 120 MET A O 1
ATOM 904 N N . LYS A 1 121 ? 1.358 -3.609 -16.953 1 97.81 121 LYS A N 1
ATOM 905 C CA . LYS A 1 121 ? 2.182 -4.785 -17.219 1 97.81 121 LYS A CA 1
ATOM 906 C C . LYS A 1 121 ? 2.143 -5.77 -16.062 1 97.81 121 LYS A C 1
ATOM 908 O O . LYS A 1 121 ? 2.07 -6.98 -16.266 1 97.81 121 LYS A O 1
ATOM 913 N N . THR A 1 122 ? 2.242 -5.281 -14.828 1 97.38 122 THR A N 1
ATOM 914 C CA . THR A 1 122 ? 2.16 -6.137 -13.648 1 97.38 122 THR A CA 1
ATOM 915 C C . THR A 1 122 ? 0.837 -6.895 -13.617 1 97.38 122 THR A C 1
ATOM 917 O O . THR A 1 122 ? 0.816 -8.109 -13.398 1 97.38 122 THR A O 1
ATOM 920 N N . ARG A 1 123 ? -0.233 -6.164 -13.914 1 95.69 123 ARG A N 1
ATOM 921 C CA . ARG A 1 123 ? -1.558 -6.773 -13.891 1 95.69 123 ARG A CA 1
ATOM 922 C C . ARG A 1 123 ? -1.683 -7.848 -14.969 1 95.69 123 ARG A C 1
ATOM 924 O O . ARG A 1 123 ? -2.258 -8.914 -14.727 1 95.69 123 ARG A O 1
ATOM 931 N N . GLU A 1 124 ? -1.181 -7.551 -16.094 1 96.88 124 GLU A N 1
ATOM 932 C CA . GLU A 1 124 ? -1.189 -8.523 -17.172 1 96.88 124 GLU A CA 1
ATOM 933 C C . GLU A 1 124 ? -0.491 -9.812 -16.766 1 96.88 124 GLU A C 1
ATOM 935 O O . GLU A 1 124 ? -1.033 -10.906 -16.953 1 96.88 124 GLU A O 1
ATOM 940 N N . ILE A 1 125 ? 0.623 -9.703 -16.188 1 96.62 125 ILE A N 1
ATOM 941 C CA . ILE A 1 125 ? 1.422 -10.859 -15.797 1 96.62 125 ILE A C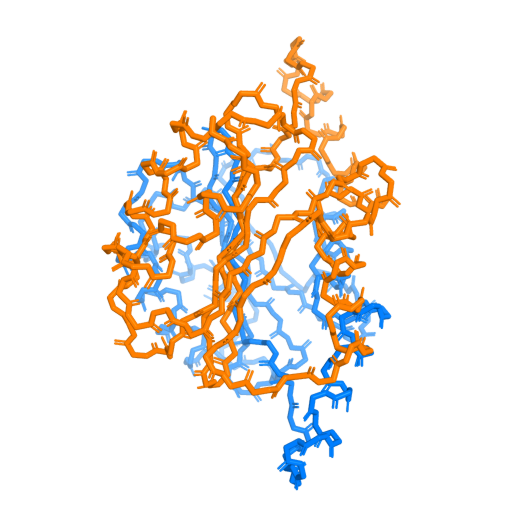A 1
ATOM 942 C C . ILE A 1 125 ? 0.739 -11.594 -14.641 1 96.62 125 ILE A C 1
ATOM 944 O O . ILE A 1 125 ? 0.674 -12.82 -14.633 1 96.62 125 ILE A O 1
ATOM 948 N N . ALA A 1 126 ? 0.245 -10.828 -13.703 1 94.06 126 ALA A N 1
ATOM 949 C CA . ALA A 1 126 ? -0.421 -11.414 -12.547 1 94.06 126 ALA A CA 1
ATOM 950 C C . ALA A 1 126 ? -1.675 -12.18 -12.961 1 94.06 126 ALA A C 1
ATOM 952 O O . ALA A 1 126 ? -2.057 -13.156 -12.312 1 94.06 126 ALA A O 1
ATOM 953 N N . THR A 1 127 ? -2.301 -11.688 -13.992 1 93.38 127 THR A N 1
ATOM 954 C CA . THR A 1 127 ? -3.504 -12.328 -14.508 1 93.38 127 THR A CA 1
ATOM 955 C C . THR A 1 127 ? -3.156 -13.633 -15.219 1 93.38 127 THR A C 1
ATOM 957 O O . THR A 1 127 ? -3.879 -14.625 -15.094 1 93.38 127 THR A O 1
ATOM 960 N N . GLN A 1 128 ? -2.01 -13.664 -15.844 1 92.75 128 GLN A N 1
ATOM 961 C CA . GLN A 1 128 ? -1.634 -14.805 -16.688 1 92.75 128 GLN A CA 1
ATOM 962 C C . GLN A 1 128 ? -0.828 -15.828 -15.891 1 92.75 128 GLN A C 1
ATOM 964 O O . GLN A 1 128 ? -0.776 -17 -16.25 1 92.75 128 GLN A O 1
ATOM 969 N N . GLY A 1 129 ? -0.217 -15.312 -14.82 1 91.06 129 GLY A N 1
ATOM 970 C CA . GLY A 1 129 ? 0.667 -16.172 -14.055 1 91.06 129 GLY A CA 1
ATOM 971 C C . GLY A 1 129 ? -0.072 -17.266 -13.297 1 91.06 129 GLY A C 1
ATOM 972 O O . GLY A 1 129 ? -1.132 -17.016 -12.719 1 91.06 129 GLY A O 1
ATOM 973 N N . LYS A 1 130 ? 0.408 -18.469 -13.445 1 90.06 130 LYS A N 1
ATOM 974 C CA . LYS A 1 130 ? -0.152 -19.609 -12.719 1 90.06 130 LYS A CA 1
ATOM 975 C C . LYS A 1 130 ? 0.896 -20.25 -11.812 1 90.06 130 LYS A C 1
ATOM 977 O O . LYS A 1 130 ? 2.021 -20.516 -12.242 1 90.06 130 LYS A O 1
ATOM 982 N N . VAL A 1 131 ? 0.619 -20.234 -10.531 1 87 131 VAL A N 1
ATOM 983 C CA . VAL A 1 131 ? 1.457 -20.953 -9.578 1 87 131 VAL A CA 1
ATOM 984 C C . VAL A 1 131 ? 0.618 -21.984 -8.82 1 87 131 VAL A C 1
ATOM 986 O O . VAL A 1 131 ? -0.512 -21.703 -8.422 1 87 131 VAL A O 1
ATOM 989 N N . MET B 1 1 ? -2.797 24.578 7.363 1 71.25 1 MET B N 1
ATOM 990 C CA . MET B 1 1 ? -4.18 24.141 7.207 1 71.25 1 MET B CA 1
ATOM 991 C C . MET B 1 1 ? -4.535 23.078 8.258 1 71.25 1 MET B C 1
ATOM 993 O O . MET B 1 1 ? -3.709 22.234 8.602 1 71.25 1 MET B O 1
ATOM 997 N N . SER B 1 2 ? -5.699 23.328 8.961 1 88.62 2 SER B N 1
ATOM 998 C CA . SER B 1 2 ? -6.176 22.375 9.961 1 88.62 2 SER B CA 1
ATOM 999 C C . SER B 1 2 ? -6.469 21.016 9.352 1 88.62 2 SER B C 1
ATOM 1001 O O . SER B 1 2 ? -6.586 20.891 8.125 1 88.62 2 SER B O 1
ATOM 1003 N N . ALA B 1 3 ? -6.422 20.047 10.102 1 93.25 3 ALA B N 1
ATOM 1004 C CA . ALA B 1 3 ? -6.742 18.688 9.672 1 93.25 3 ALA B CA 1
ATOM 1005 C C . ALA B 1 3 ? -8.078 18.656 8.938 1 93.25 3 ALA B C 1
ATOM 1007 O O . ALA B 1 3 ? -8.211 18 7.902 1 93.25 3 ALA B O 1
ATOM 1008 N N . ASP B 1 4 ? -8.93 19.469 9.383 1 94.06 4 ASP B N 1
ATOM 1009 C CA . ASP B 1 4 ? -10.258 19.5 8.781 1 94.06 4 ASP B CA 1
ATOM 1010 C C . ASP B 1 4 ? -10.211 20.078 7.371 1 94.06 4 ASP B C 1
ATOM 1012 O O . ASP B 1 4 ? -10.906 19.609 6.473 1 94.06 4 ASP B O 1
ATOM 1016 N N . LEU B 1 5 ? -9.477 21.078 7.156 1 95.56 5 LEU B N 1
ATOM 1017 C CA . LEU B 1 5 ? -9.367 21.719 5.852 1 95.56 5 LEU B CA 1
ATOM 1018 C C . LEU B 1 5 ? -8.695 20.797 4.844 1 95.56 5 LEU B C 1
ATOM 1020 O O . LEU B 1 5 ? -9.07 20.781 3.668 1 95.56 5 LEU B O 1
ATOM 1024 N N . ILE B 1 6 ? -7.75 20.094 5.332 1 96.56 6 ILE B N 1
ATOM 1025 C CA . ILE B 1 6 ? -7.086 19.125 4.453 1 96.56 6 ILE B CA 1
ATOM 1026 C C . ILE B 1 6 ? -8.086 18.078 3.984 1 96.56 6 ILE B C 1
ATOM 1028 O O . ILE B 1 6 ? -8.164 17.766 2.793 1 96.56 6 ILE B O 1
ATOM 1032 N N . VAL B 1 7 ? -8.828 17.562 4.906 1 96.31 7 VAL B N 1
ATOM 1033 C CA . VAL B 1 7 ? -9.828 16.531 4.613 1 96.31 7 VAL B CA 1
ATOM 1034 C C . VAL B 1 7 ? -10.852 17.078 3.627 1 96.31 7 VAL B C 1
ATOM 1036 O O . VAL B 1 7 ? -11.211 16.406 2.654 1 96.31 7 VAL B O 1
ATOM 1039 N N . GLN B 1 8 ? -11.25 18.266 3.852 1 96.12 8 GLN B N 1
ATOM 1040 C CA . GLN B 1 8 ? -12.219 18.906 2.955 1 96.12 8 GLN B CA 1
ATOM 1041 C C . GLN B 1 8 ? -11.625 19.094 1.56 1 96.12 8 GLN B C 1
ATOM 1043 O O . GLN B 1 8 ? -12.305 18.844 0.557 1 96.12 8 GLN B O 1
ATOM 1048 N N . ALA B 1 9 ? -10.414 19.562 1.547 1 97.06 9 ALA B N 1
ATOM 1049 C CA . ALA B 1 9 ? -9.742 19.75 0.265 1 97.06 9 ALA B CA 1
ATOM 1050 C C . ALA B 1 9 ? -9.633 18.438 -0.503 1 97.06 9 ALA B C 1
ATOM 1052 O O . ALA B 1 9 ? -9.812 18.406 -1.722 1 97.06 9 ALA B O 1
ATOM 1053 N N . MET B 1 10 ? -9.328 17.344 0.189 1 97.06 10 MET B N 1
ATOM 1054 C CA . MET B 1 10 ? -9.219 16.031 -0.446 1 97.06 10 MET B CA 1
ATOM 1055 C C . MET B 1 10 ? -10.555 15.609 -1.044 1 97.06 10 MET B C 1
ATOM 1057 O O . MET B 1 10 ? -10.625 15.203 -2.207 1 97.06 10 MET B O 1
ATOM 1061 N N . LEU B 1 11 ? -11.602 15.812 -0.346 1 96.06 11 LEU B N 1
ATOM 1062 C CA . LEU B 1 11 ? -12.922 15.375 -0.797 1 96.06 11 LEU B CA 1
ATOM 1063 C C . LEU B 1 11 ? -13.391 16.203 -1.989 1 96.06 11 LEU B C 1
ATOM 1065 O O . LEU B 1 11 ? -14.086 15.688 -2.869 1 96.06 11 LEU B O 1
ATOM 1069 N N . THR B 1 12 ? -12.945 17.375 -1.986 1 96.62 12 THR B N 1
ATOM 1070 C CA . THR B 1 12 ? -13.406 18.297 -3.02 1 96.62 12 THR B CA 1
ATOM 1071 C C . THR B 1 12 ? -12.57 18.141 -4.289 1 96.62 12 THR B C 1
ATOM 1073 O O . THR B 1 12 ? -13.109 18.188 -5.398 1 96.62 12 THR B O 1
ATOM 1076 N N . ASN B 1 13 ? -11.297 17.875 -4.164 1 97.75 13 ASN B N 1
ATOM 1077 C CA . ASN B 1 13 ? -10.414 18.047 -5.316 1 97.75 13 ASN B CA 1
ATOM 1078 C C . ASN B 1 13 ? -9.938 16.703 -5.848 1 97.75 13 ASN B C 1
ATOM 1080 O O . ASN B 1 13 ? -9.477 16.609 -6.988 1 97.75 13 ASN B O 1
ATOM 1084 N N . VAL B 1 14 ? -9.906 15.641 -5.012 1 97.94 14 VAL B N 1
ATOM 1085 C CA . VAL B 1 14 ? -9.523 14.32 -5.508 1 97.94 14 VAL B CA 1
ATOM 1086 C C . VAL B 1 14 ? -10.711 13.672 -6.207 1 97.94 14 VAL B C 1
ATOM 1088 O O . VAL B 1 14 ? -11.789 13.516 -5.617 1 97.94 14 VAL B O 1
ATOM 1091 N N . PRO B 1 15 ? -10.562 13.312 -7.41 1 97.88 15 PRO B N 1
ATOM 1092 C CA . PRO B 1 15 ? -11.703 12.789 -8.156 1 97.88 15 PRO B CA 1
ATOM 1093 C C . PRO B 1 15 ? -12.312 11.539 -7.52 1 97.88 15 PRO B C 1
ATOM 1095 O O . PRO B 1 15 ? -11.578 10.648 -7.082 1 97.88 15 PRO B O 1
ATOM 1098 N N . LYS B 1 16 ? -13.695 11.516 -7.434 1 96.12 16 LYS B N 1
ATOM 1099 C CA . LYS B 1 16 ? -14.508 10.391 -6.988 1 96.12 16 LYS B CA 1
ATOM 1100 C C . LYS B 1 16 ? -14.172 10 -5.551 1 96.12 16 LYS B C 1
ATOM 1102 O O . LYS B 1 16 ? -14.312 8.836 -5.164 1 96.12 16 LYS B O 1
ATOM 1107 N N . ALA B 1 17 ? -13.609 10.93 -4.82 1 96.12 17 ALA B N 1
ATOM 1108 C CA . ALA B 1 17 ? -13.359 10.703 -3.4 1 96.12 17 ALA B CA 1
ATOM 1109 C C . ALA B 1 17 ? -14.672 10.531 -2.635 1 96.12 17 ALA B C 1
ATOM 1111 O O . ALA B 1 17 ? -15.602 11.32 -2.811 1 96.12 17 ALA B O 1
ATOM 1112 N N . ILE B 1 18 ? -14.68 9.516 -1.784 1 93.38 18 ILE B N 1
ATOM 1113 C CA . ILE B 1 18 ? -15.906 9.273 -1.028 1 93.38 18 ILE B CA 1
ATOM 1114 C C . ILE B 1 18 ? -15.617 9.375 0.468 1 93.38 18 ILE B C 1
ATOM 1116 O O . ILE B 1 18 ? -16.547 9.383 1.285 1 93.38 18 ILE B O 1
ATOM 1120 N N . ALA B 1 19 ? -14.367 9.406 0.838 1 92.94 19 ALA B N 1
ATOM 1121 C CA . ALA B 1 19 ? -13.953 9.602 2.225 1 92.94 19 ALA B CA 1
ATOM 1122 C C . ALA B 1 19 ? -12.531 10.148 2.299 1 92.94 19 ALA B C 1
ATOM 1124 O O . ALA B 1 19 ? -11.727 9.945 1.384 1 92.94 19 ALA B O 1
ATOM 1125 N N . ALA B 1 20 ? -12.219 10.836 3.355 1 95.06 20 ALA B N 1
ATOM 1126 C CA . ALA B 1 20 ? -10.867 11.312 3.633 1 95.06 20 ALA B CA 1
ATOM 1127 C C . ALA B 1 20 ? -10.625 11.43 5.133 1 95.06 20 ALA B C 1
ATOM 1129 O O . ALA B 1 20 ? -11.57 11.586 5.91 1 95.06 20 ALA B O 1
ATOM 1130 N N . GLY B 1 21 ? -9.359 11.305 5.492 1 94.88 21 GLY B N 1
ATOM 1131 C CA . GLY B 1 21 ? -9 11.398 6.898 1 94.88 21 GLY B CA 1
ATOM 1132 C C . GLY B 1 21 ? -7.543 11.766 7.121 1 94.88 21 GLY B C 1
ATOM 1133 O O . GLY B 1 21 ? -6.75 11.781 6.176 1 94.88 21 GLY B O 1
ATOM 1134 N N . ILE B 1 22 ? -7.262 12.156 8.375 1 95.44 22 ILE B N 1
ATOM 1135 C CA . ILE B 1 22 ? -5.906 12.461 8.82 1 95.44 22 ILE B CA 1
ATOM 1136 C C . ILE B 1 22 ? -5.562 11.617 10.047 1 95.44 22 ILE B C 1
ATOM 1138 O O . ILE B 1 22 ? -6.289 11.625 11.039 1 95.44 22 ILE B O 1
ATOM 1142 N N . VAL B 1 23 ? -4.496 10.883 9.945 1 94.19 23 VAL B N 1
ATOM 1143 C CA . VAL B 1 23 ? -4.09 9.992 11.031 1 94.19 23 VAL B CA 1
ATOM 1144 C C . VAL B 1 23 ? -2.762 10.461 11.617 1 94.19 23 VAL B C 1
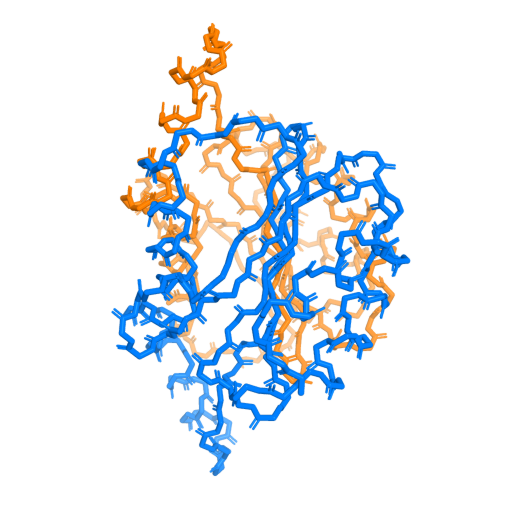ATOM 1146 O O . VAL B 1 23 ? -1.801 10.695 10.883 1 94.19 23 VAL B O 1
ATOM 1149 N N . ASP B 1 24 ? -2.686 10.609 12.922 1 94.12 24 ASP B N 1
ATOM 1150 C CA . ASP B 1 24 ? -1.431 10.828 13.633 1 94.12 24 ASP B CA 1
ATOM 1151 C C . ASP B 1 24 ? -0.746 9.508 13.961 1 94.12 24 ASP B C 1
ATOM 1153 O O . ASP B 1 24 ? -1.227 8.742 14.805 1 94.12 24 ASP B O 1
ATOM 1157 N N . MET B 1 25 ? 0.416 9.258 13.453 1 89.5 25 MET B N 1
ATOM 1158 C CA . MET B 1 25 ? 1.085 7.961 13.547 1 89.5 25 MET B CA 1
ATOM 1159 C C . MET B 1 25 ? 1.725 7.781 14.922 1 89.5 25 MET B C 1
ATOM 1161 O O . MET B 1 25 ? 2.055 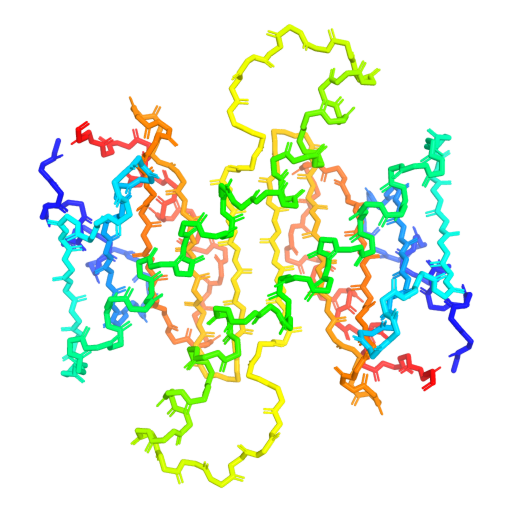6.66 15.312 1 89.5 25 MET B O 1
ATOM 1165 N N . GLY B 1 26 ? 1.958 8.812 15.562 1 87.94 26 GLY B N 1
ATOM 1166 C CA . GLY B 1 26 ? 2.49 8.727 16.922 1 87.94 26 GLY B CA 1
ATOM 1167 C C . GLY B 1 26 ? 1.479 8.211 17.922 1 87.94 26 GLY B C 1
ATOM 1168 O O . GLY B 1 26 ? 1.779 7.305 18.703 1 87.94 26 GLY B O 1
ATOM 1169 N N . THR B 1 27 ? 0.307 8.602 17.797 1 86.38 27 THR B N 1
ATOM 1170 C CA . THR B 1 27 ? -0.725 8.242 18.766 1 86.38 27 THR B CA 1
ATOM 1171 C C . THR B 1 27 ? -1.638 7.156 18.188 1 86.38 27 THR B C 1
ATOM 1173 O O . THR B 1 27 ? -2.35 6.484 18.938 1 86.38 27 THR B O 1
ATOM 1176 N N . GLY B 1 28 ? -1.69 7.082 16.875 1 86 28 GLY B N 1
ATOM 1177 C CA . GLY B 1 28 ? -2.635 6.188 16.219 1 86 28 GLY B CA 1
ATOM 1178 C C . GLY B 1 28 ? -4.047 6.734 16.188 1 86 28 GLY B C 1
ATOM 1179 O O . GLY B 1 28 ? -5.008 5.98 16.016 1 86 28 GLY B O 1
ATOM 1180 N N . MET B 1 29 ? -4.172 7.992 16.375 1 88.38 29 MET B N 1
ATOM 1181 C CA . MET B 1 29 ? -5.488 8.625 16.438 1 88.38 29 MET B CA 1
ATOM 1182 C C . MET B 1 29 ? -5.871 9.219 15.086 1 88.38 29 MET B C 1
ATOM 1184 O O . MET B 1 29 ? -5.023 9.766 14.383 1 88.38 29 MET B O 1
ATOM 1188 N N . LEU B 1 30 ? -7.148 9.133 14.766 1 91.88 30 LEU B N 1
ATOM 1189 C CA . LEU B 1 30 ? -7.762 9.82 13.633 1 91.88 30 LEU B CA 1
ATOM 1190 C C . LEU B 1 30 ? -8.094 11.266 13.992 1 91.88 30 LEU B C 1
ATOM 1192 O O . LEU B 1 30 ? -9.07 11.531 14.695 1 91.88 30 LEU B O 1
ATOM 1196 N N . LEU B 1 31 ? -7.336 12.25 13.492 1 93 31 LEU B N 1
ATOM 1197 C CA . LEU B 1 31 ? -7.438 13.664 13.844 1 93 31 LEU B CA 1
ATOM 1198 C C . LEU B 1 31 ? -8.656 14.297 13.195 1 93 31 LEU B C 1
ATOM 1200 O O . LEU B 1 31 ? -9.203 15.281 13.703 1 93 31 LEU B O 1
ATOM 1204 N N . SER B 1 32 ? -9.031 13.859 12.055 1 93.31 32 SER B N 1
ATOM 1205 C CA . SER B 1 32 ? -10.18 14.344 11.289 1 93.31 32 SER B CA 1
ATOM 1206 C C . SER B 1 32 ? -10.625 13.305 10.266 1 93.31 32 SER B C 1
ATOM 1208 O O . SER B 1 32 ? -9.805 12.555 9.734 1 93.31 32 SER B O 1
ATOM 1210 N N . VAL B 1 33 ? -11.898 13.25 10.008 1 92.94 33 VAL B N 1
ATOM 1211 C CA . VAL B 1 33 ? -12.43 12.32 9.008 1 92.94 33 VAL B CA 1
ATOM 1212 C C . VAL B 1 33 ? -13.75 12.852 8.461 1 92.94 33 VAL B C 1
ATOM 1214 O O . VAL B 1 33 ? -14.547 13.438 9.203 1 92.94 33 VAL B O 1
ATOM 1217 N N . LYS B 1 34 ? -13.961 12.711 7.195 1 91.94 34 LYS B N 1
ATOM 1218 C CA . LYS B 1 34 ? -15.227 12.992 6.523 1 91.94 34 LYS B CA 1
ATOM 1219 C C . LYS B 1 34 ? -15.555 11.906 5.508 1 91.94 34 LYS B C 1
ATOM 1221 O O . LYS B 1 34 ? -14.68 11.438 4.781 1 91.94 34 LYS B O 1
ATOM 1226 N N . THR B 1 35 ? -16.734 11.414 5.555 1 88.56 35 THR B N 1
ATOM 1227 C CA . THR B 1 35 ? -17.219 10.414 4.605 1 88.56 35 THR B CA 1
ATOM 1228 C C . THR B 1 35 ? -18.484 10.891 3.91 1 88.56 35 THR B C 1
ATOM 1230 O O . THR B 1 35 ? -19.25 11.688 4.469 1 88.56 35 THR B O 1
ATOM 1233 N N . VAL B 1 36 ? -18.672 10.5 2.656 1 82.19 36 VAL B N 1
ATOM 1234 C CA . VAL B 1 36 ? -19.906 10.836 1.952 1 82.19 36 VAL B CA 1
ATOM 1235 C C . VAL B 1 36 ? -21.047 9.961 2.461 1 82.19 36 VAL B C 1
ATOM 1237 O O . VAL B 1 36 ? -22.188 10.422 2.551 1 82.19 36 VAL B O 1
ATOM 1240 N N . ASP B 1 37 ? -20.641 8.688 2.725 1 77.69 37 ASP B N 1
ATOM 1241 C CA . ASP B 1 37 ? -21.609 7.785 3.332 1 77.69 37 ASP B CA 1
ATOM 1242 C C . ASP B 1 37 ? -21.25 7.48 4.785 1 77.69 37 ASP B C 1
ATOM 1244 O O . ASP B 1 37 ? -20.094 7.605 5.18 1 77.69 37 ASP B O 1
ATOM 1248 N N . SER B 1 38 ? -22.312 7.184 5.555 1 74.94 38 SER B N 1
ATOM 1249 C CA . SER B 1 38 ? -22.078 6.875 6.965 1 74.94 38 SER B CA 1
ATOM 1250 C C . SER B 1 38 ? -21.266 5.598 7.129 1 74.94 38 SER B C 1
ATOM 1252 O O . SER B 1 38 ? -21.438 4.648 6.355 1 74.94 38 SER B O 1
ATOM 1254 N N . HIS B 1 39 ? -20.203 5.695 7.938 1 74.5 39 HIS B N 1
ATOM 1255 C CA . HIS B 1 39 ? -19.438 4.516 8.344 1 74.5 39 HIS B CA 1
ATOM 1256 C C . HIS B 1 39 ? -19.406 4.379 9.859 1 74.5 39 HIS B C 1
ATOM 1258 O O . HIS B 1 39 ? -19.312 5.379 10.578 1 74.5 39 HIS B O 1
ATOM 1264 N N . PRO B 1 40 ? -19.562 3.146 10.281 1 74.5 40 PRO B N 1
ATOM 1265 C CA . PRO B 1 40 ? -19.406 2.924 11.719 1 74.5 40 PRO B CA 1
ATOM 1266 C C . PRO B 1 40 ? -18.062 3.41 12.258 1 74.5 40 PRO B C 1
ATOM 1268 O O . PRO B 1 40 ? -17.047 3.303 11.57 1 74.5 40 PRO B O 1
ATOM 1271 N N . GLN B 1 41 ? -18.203 4.008 13.422 1 77.12 41 GLN B N 1
ATOM 1272 C CA . GLN B 1 41 ? -17 4.496 14.086 1 77.12 41 GLN B CA 1
ATOM 1273 C C . GLN B 1 41 ? -15.945 3.395 14.219 1 77.12 41 GLN B C 1
ATOM 1275 O O . GLN B 1 41 ? -14.75 3.656 14.109 1 77.12 41 GLN B O 1
ATOM 1280 N N . ALA B 1 42 ? -16.391 2.268 14.438 1 76.12 42 ALA B N 1
ATOM 1281 C CA . ALA B 1 42 ? -15.484 1.131 14.594 1 76.12 42 ALA B CA 1
ATOM 1282 C C . ALA B 1 42 ? -14.625 0.936 13.352 1 76.12 42 ALA B C 1
ATOM 1284 O O . ALA B 1 42 ? -13.453 0.585 13.445 1 76.12 42 ALA B O 1
ATOM 1285 N N . VAL B 1 43 ? -15.195 1.23 12.242 1 74.94 43 VAL B N 1
ATOM 1286 C CA . VAL B 1 43 ? -14.469 1.108 10.984 1 74.94 43 VAL B CA 1
ATOM 1287 C C . VAL B 1 43 ? -13.406 2.203 10.891 1 74.94 43 VAL B C 1
ATOM 1289 O O . VAL B 1 43 ? -12.266 1.937 10.516 1 74.94 43 VAL B O 1
ATOM 1292 N N . LEU B 1 44 ? -13.836 3.328 11.375 1 80.81 44 LEU B N 1
ATOM 1293 C CA . LEU B 1 44 ? -12.922 4.461 11.32 1 80.81 44 LEU B CA 1
ATOM 1294 C C . LEU B 1 44 ? -11.719 4.227 12.234 1 80.81 44 LEU B C 1
ATOM 1296 O O . LEU B 1 44 ? -10.578 4.523 11.852 1 80.81 44 LEU B O 1
ATOM 1300 N N . ASP B 1 45 ? -11.977 3.676 13.328 1 82.06 45 ASP B N 1
ATOM 1301 C CA . ASP B 1 45 ? -10.906 3.348 14.266 1 82.06 45 ASP B CA 1
ATOM 1302 C C . ASP B 1 45 ? -9.961 2.301 13.68 1 82.06 45 ASP B C 1
ATOM 1304 O O . ASP B 1 45 ? -8.742 2.383 13.867 1 82.06 45 ASP B O 1
ATOM 1308 N N . MET B 1 46 ? -10.516 1.439 13.023 1 81.31 46 MET B N 1
ATOM 1309 C CA . MET B 1 46 ? -9.719 0.373 12.43 1 81.31 46 MET B CA 1
ATOM 1310 C C . MET B 1 46 ? -8.836 0.913 11.312 1 81.31 46 MET B C 1
ATOM 1312 O O . MET B 1 46 ? -7.684 0.495 11.164 1 81.31 46 MET B O 1
ATOM 1316 N N . VAL B 1 47 ? -9.422 1.793 10.594 1 81.38 47 VAL B N 1
ATOM 1317 C CA . VAL B 1 47 ? -8.672 2.387 9.492 1 81.38 47 VAL B CA 1
ATOM 1318 C C . VAL B 1 47 ? -7.445 3.117 10.039 1 81.38 47 VAL B C 1
ATOM 1320 O O . VAL B 1 47 ? -6.34 2.969 9.516 1 81.38 47 VAL B O 1
ATOM 1323 N N . ALA B 1 48 ? -7.66 3.879 11.172 1 88.62 48 ALA B N 1
ATOM 1324 C CA . ALA B 1 48 ? -6.539 4.57 11.797 1 88.62 48 ALA B CA 1
ATOM 1325 C C . ALA B 1 48 ? -5.457 3.584 12.234 1 88.62 48 ALA B C 1
ATOM 1327 O O . ALA B 1 48 ? -4.273 3.799 11.977 1 88.62 48 ALA B O 1
ATOM 1328 N N . ALA B 1 49 ? -5.875 2.547 12.812 1 86.12 49 ALA B N 1
ATOM 1329 C CA . ALA B 1 49 ? -4.957 1.516 13.281 1 86.12 49 ALA B CA 1
ATOM 1330 C C . ALA B 1 49 ? -4.223 0.86 12.117 1 86.12 49 ALA B C 1
ATOM 1332 O O . ALA B 1 49 ? -3.006 0.676 12.164 1 86.12 49 ALA B O 1
ATOM 1333 N N . ALA B 1 50 ? -4.969 0.555 11.094 1 86.88 50 ALA B N 1
ATOM 1334 C CA . ALA B 1 50 ? -4.363 -0.081 9.93 1 86.88 50 ALA B CA 1
ATOM 1335 C C . ALA B 1 50 ? -3.34 0.838 9.273 1 86.88 50 ALA B C 1
ATOM 1337 O O . ALA B 1 50 ? -2.279 0.384 8.828 1 86.88 50 ALA B O 1
ATOM 1338 N N . THR B 1 51 ? -3.678 2.121 9.148 1 88.44 51 THR B N 1
ATOM 1339 C CA . THR B 1 51 ? -2.754 3.102 8.586 1 88.44 51 THR B CA 1
ATOM 1340 C C . THR B 1 51 ? -1.445 3.121 9.375 1 88.44 51 THR B C 1
ATOM 1342 O O . THR B 1 51 ? -0.363 3.061 8.781 1 88.44 51 THR B O 1
ATOM 1345 N N . LYS B 1 52 ? -1.619 3.125 10.672 1 87.5 52 LYS B N 1
ATOM 1346 C CA . LYS B 1 52 ? -0.434 3.102 11.523 1 87.5 52 LYS B CA 1
ATOM 1347 C C . LYS B 1 52 ? 0.396 1.846 11.273 1 87.5 52 LYS B C 1
ATOM 1349 O O . LYS B 1 52 ? 1.622 1.917 11.164 1 87.5 52 LYS B O 1
ATOM 1354 N N . ASP B 1 53 ? -0.174 0.759 11.18 1 85.06 53 ASP B N 1
ATOM 1355 C CA . ASP B 1 53 ? 0.519 -0.505 10.953 1 85.06 53 ASP B CA 1
ATOM 1356 C C . ASP B 1 53 ? 1.246 -0.5 9.609 1 85.06 53 ASP B C 1
ATOM 1358 O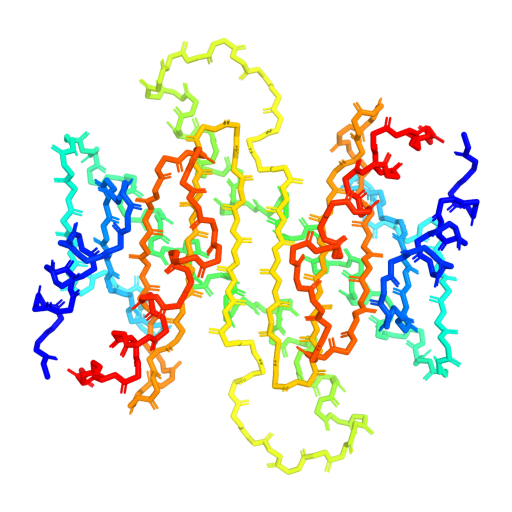 O . ASP B 1 53 ? 2.361 -1.016 9.5 1 85.06 53 ASP B O 1
ATOM 1362 N N . MET B 1 54 ? 0.634 0.084 8.664 1 83.38 54 MET B N 1
ATOM 1363 C CA . MET B 1 54 ? 1.213 0.102 7.32 1 83.38 54 MET B CA 1
ATOM 1364 C C . MET B 1 54 ? 2.479 0.951 7.289 1 83.38 54 MET B C 1
ATOM 1366 O O . MET B 1 54 ? 3.434 0.623 6.578 1 83.38 54 MET B O 1
ATOM 1370 N N . PHE B 1 55 ? 2.588 1.998 8.062 1 85.56 55 PHE B N 1
ATOM 1371 C CA . PHE B 1 55 ? 3.707 2.93 7.988 1 85.56 55 PHE B CA 1
ATOM 1372 C C . PHE B 1 55 ? 4.688 2.689 9.133 1 85.56 55 PHE B C 1
ATOM 1374 O O . PHE B 1 55 ? 5.883 2.961 9 1 85.56 55 PHE B O 1
ATOM 1381 N N . GLU B 1 56 ? 4.137 2.18 10.234 1 82 56 GLU B N 1
ATOM 1382 C CA . GLU B 1 56 ? 4.98 2.168 11.422 1 82 56 GLU B CA 1
ATOM 1383 C C . GLU B 1 56 ? 5 0.786 12.07 1 82 56 GLU B C 1
ATOM 1385 O O . GLU B 1 56 ? 5.469 0.632 13.195 1 82 56 GLU B O 1
ATOM 1390 N N . GLY B 1 57 ? 4.469 -0.126 11.422 1 79.88 57 GLY B N 1
ATOM 1391 C CA . GLY B 1 57 ? 4.543 -1.462 11.984 1 79.88 57 GLY B CA 1
ATOM 1392 C C . GLY B 1 57 ? 5.965 -1.972 12.125 1 79.88 57 GLY B C 1
ATOM 1393 O O . GLY B 1 57 ? 6.855 -1.555 11.383 1 79.88 57 GLY B O 1
ATOM 1394 N N . ASP B 1 58 ? 6.086 -2.92 12.945 1 79.5 58 ASP B N 1
ATOM 1395 C CA . ASP B 1 58 ? 7.418 -3.424 13.266 1 79.5 58 ASP B CA 1
ATOM 1396 C C . ASP B 1 58 ? 8.109 -3.959 12.016 1 79.5 58 ASP B C 1
ATOM 1398 O O . ASP B 1 58 ? 9.312 -3.742 11.82 1 79.5 58 ASP B O 1
ATOM 1402 N N . THR B 1 59 ? 7.379 -4.715 11.266 1 76.75 59 THR B N 1
ATOM 1403 C CA . THR B 1 59 ? 7.945 -5.309 10.055 1 76.75 59 THR B CA 1
ATOM 1404 C C . THR B 1 59 ? 8.406 -4.227 9.086 1 76.75 59 THR B C 1
ATOM 1406 O O . THR B 1 59 ? 9.531 -4.262 8.594 1 76.75 59 THR B O 1
ATOM 1409 N N . VAL B 1 60 ? 7.605 -3.291 8.922 1 75.38 60 VAL B N 1
ATOM 1410 C CA . VAL B 1 60 ? 7.906 -2.203 8 1 75.38 60 VAL B CA 1
ATOM 1411 C C . VAL B 1 60 ? 9.109 -1.414 8.508 1 75.38 60 VAL B C 1
ATOM 1413 O O . VAL B 1 60 ? 10.031 -1.106 7.742 1 75.38 60 VAL B O 1
ATOM 1416 N N . LEU B 1 61 ? 9.148 -1.099 9.781 1 77 61 LEU B N 1
ATOM 1417 C CA . LEU B 1 61 ? 10.258 -0.36 10.367 1 77 61 LEU B CA 1
ATOM 1418 C C . LEU B 1 61 ? 11.555 -1.16 10.266 1 77 61 LEU B C 1
ATOM 1420 O O . LEU B 1 61 ? 12.617 -0.594 10.023 1 77 61 LEU B O 1
ATOM 1424 N N . GLY B 1 62 ? 11.406 -2.387 10.453 1 76.75 62 GLY B N 1
ATOM 1425 C CA . GLY B 1 62 ? 12.57 -3.246 10.305 1 76.75 62 GLY B CA 1
ATOM 1426 C C . GLY B 1 62 ? 13.141 -3.234 8.898 1 76.75 62 GLY B C 1
ATOM 1427 O O . GLY B 1 62 ? 14.359 -3.178 8.727 1 76.75 62 GLY B O 1
ATOM 1428 N N . ILE B 1 63 ? 12.289 -3.322 7.98 1 75.12 63 ILE B N 1
ATOM 1429 C CA . ILE B 1 63 ? 12.695 -3.271 6.582 1 75.12 63 ILE B CA 1
ATOM 1430 C C . ILE B 1 63 ? 13.367 -1.928 6.289 1 75.12 63 ILE B C 1
ATOM 1432 O O . ILE B 1 63 ? 14.453 -1.881 5.711 1 75.12 63 ILE B O 1
ATOM 1436 N N . GLU B 1 64 ? 12.711 -0.871 6.695 1 75.25 64 GLU B N 1
ATOM 1437 C CA . GLU B 1 64 ? 13.258 0.465 6.473 1 75.25 64 GLU B CA 1
ATOM 1438 C C . GLU B 1 64 ? 14.633 0.612 7.109 1 75.25 64 GLU B C 1
ATOM 1440 O O . GLU B 1 64 ? 15.555 1.138 6.484 1 75.25 64 GLU B O 1
ATOM 1445 N N . ASN B 1 65 ? 14.711 0.15 8.281 1 77.38 65 ASN B N 1
ATOM 1446 C CA . ASN B 1 65 ? 15.984 0.231 8.992 1 77.38 65 ASN B CA 1
ATOM 1447 C C . ASN B 1 65 ? 17.078 -0.576 8.297 1 77.38 65 ASN B C 1
ATOM 1449 O O . ASN B 1 65 ? 18.219 -0.146 8.227 1 77.38 65 ASN B O 1
ATOM 1453 N N . THR B 1 66 ? 16.719 -1.732 7.848 1 72.56 66 THR B N 1
ATOM 1454 C CA . THR B 1 66 ? 17.656 -2.58 7.125 1 72.56 66 THR B CA 1
ATOM 1455 C C . THR B 1 66 ? 18.125 -1.899 5.844 1 72.56 66 THR B C 1
ATOM 1457 O O . THR B 1 66 ? 19.328 -1.906 5.535 1 72.56 66 THR B O 1
ATOM 1460 N N . PHE B 1 67 ? 17.25 -1.302 5.184 1 71.38 67 PHE B N 1
ATOM 1461 C CA . PHE B 1 67 ? 17.609 -0.605 3.949 1 71.38 67 PHE B CA 1
ATOM 1462 C C . PHE B 1 67 ? 18.484 0.602 4.242 1 71.38 67 PHE B C 1
ATOM 1464 O O . PHE B 1 67 ? 19.438 0.878 3.5 1 71.38 67 PHE B O 1
ATOM 1471 N N . LYS B 1 68 ? 18.125 1.293 5.262 1 72.62 68 LYS B N 1
ATOM 1472 C CA . LYS B 1 68 ? 18.938 2.424 5.68 1 72.62 68 LYS B CA 1
ATOM 1473 C C . LYS B 1 68 ? 20.375 1.986 5.961 1 72.62 68 LYS B C 1
ATOM 1475 O O . LYS B 1 68 ? 21.328 2.678 5.59 1 72.62 68 LYS B O 1
ATOM 1480 N N . LYS B 1 69 ? 20.484 0.864 6.57 1 73.38 69 LYS B N 1
ATOM 1481 C CA . LYS B 1 69 ? 21.812 0.344 6.926 1 73.38 69 LYS B CA 1
ATOM 1482 C C . LYS B 1 69 ? 22.594 -0.056 5.68 1 73.38 69 LYS B C 1
ATOM 1484 O O . LYS B 1 69 ? 23.797 0.189 5.594 1 73.38 69 LYS B O 1
ATOM 1489 N N . ILE B 1 70 ? 22.047 -0.604 4.82 1 69 70 ILE B N 1
ATOM 1490 C CA . ILE B 1 70 ? 22.703 -1.09 3.607 1 69 70 ILE B CA 1
ATOM 1491 C C . ILE B 1 70 ? 23.094 0.093 2.727 1 69 70 ILE B C 1
ATOM 1493 O O . ILE B 1 70 ? 24.188 0.097 2.135 1 69 70 ILE B O 1
ATOM 1497 N N . ARG B 1 71 ? 22.156 0.953 2.533 1 68.88 71 ARG B N 1
ATOM 1498 C CA . ARG B 1 71 ? 22.438 2.078 1.647 1 68.88 71 ARG B CA 1
ATOM 1499 C C . ARG B 1 71 ? 23.406 3.064 2.301 1 68.88 71 ARG B C 1
ATOM 1501 O O . ARG B 1 71 ? 24.031 3.865 1.615 1 68.88 71 ARG B O 1
ATOM 1508 N N . GLY B 1 72 ? 23.547 2.883 3.615 1 64.75 72 GLY B N 1
ATOM 1509 C CA . GLY B 1 72 ? 24.438 3.787 4.32 1 64.75 72 GLY B CA 1
ATOM 1510 C C . GLY B 1 72 ? 23.859 5.184 4.488 1 64.75 72 GLY B C 1
ATOM 1511 O O . GLY B 1 72 ? 24.594 6.145 4.699 1 64.75 72 GLY B O 1
ATOM 1512 N N . ASP B 1 73 ? 22.703 5.27 4.133 1 59.72 73 ASP B N 1
ATOM 1513 C CA . ASP B 1 73 ? 22.141 6.617 4.086 1 59.72 73 ASP B CA 1
ATOM 1514 C C . ASP B 1 73 ? 21.891 7.152 5.496 1 59.72 73 ASP B C 1
ATOM 1516 O O . ASP B 1 73 ? 21.391 6.43 6.359 1 59.72 73 ASP B O 1
ATOM 1520 N N . ALA B 1 74 ? 22.5 8.359 5.664 1 61.09 74 ALA B N 1
ATOM 1521 C CA . ALA B 1 74 ? 22.297 9.164 6.867 1 61.09 74 ALA B CA 1
ATOM 1522 C C . ALA B 1 74 ? 20.844 9.609 7 1 61.09 74 ALA B C 1
ATOM 1524 O O . ALA B 1 74 ? 20.469 10.25 7.988 1 61.09 74 ALA B O 1
ATOM 1525 N N . TYR B 1 75 ? 20.094 9.18 6.008 1 60.72 75 TYR B N 1
ATOM 1526 C CA . TYR B 1 75 ? 18.734 9.711 6.031 1 60.72 75 TYR B CA 1
ATOM 1527 C C . TYR B 1 75 ? 17.922 9.086 7.16 1 60.72 75 TYR B C 1
ATOM 1529 O O . TYR B 1 75 ? 17.859 7.863 7.273 1 60.72 75 TYR B O 1
ATOM 1537 N N . THR B 1 76 ? 17.516 9.906 8.008 1 58.91 76 THR B N 1
ATOM 1538 C CA . THR B 1 76 ? 16.781 9.539 9.211 1 58.91 76 THR B CA 1
ATOM 1539 C C . THR B 1 76 ? 15.281 9.633 8.977 1 58.91 76 THR B C 1
ATOM 1541 O O . THR B 1 76 ? 14.484 9.383 9.883 1 58.91 76 THR B O 1
ATOM 1544 N N . GLY B 1 77 ? 14.875 9.984 7.738 1 65.38 77 GLY B N 1
ATOM 1545 C CA . GLY B 1 77 ? 13.445 10.148 7.547 1 65.38 77 GLY B CA 1
ATOM 1546 C C . GLY B 1 77 ? 12.734 8.844 7.223 1 65.38 77 GLY B C 1
ATOM 1547 O O . GLY B 1 77 ? 13.336 7.77 7.309 1 65.38 77 GLY B O 1
ATOM 1548 N N . HIS B 1 78 ? 11.375 8.945 7.164 1 70 78 HIS B N 1
ATOM 1549 C CA . HIS B 1 78 ? 10.586 7.754 6.855 1 70 78 HIS B CA 1
ATOM 1550 C C . HIS B 1 78 ? 10.758 7.344 5.395 1 70 78 HIS B C 1
ATOM 1552 O O . HIS B 1 78 ? 10.734 8.195 4.504 1 70 78 HIS B O 1
ATOM 1558 N N . TYR B 1 79 ? 10.961 6.117 5.355 1 66.81 79 TYR B N 1
ATOM 1559 C CA . TYR B 1 79 ? 11.273 5.562 4.047 1 66.81 79 TYR B CA 1
ATOM 1560 C C . TYR B 1 79 ? 10.031 5.492 3.166 1 66.81 79 TYR B C 1
ATOM 1562 O O . TYR B 1 79 ? 10.07 5.871 1.994 1 66.81 79 TYR B O 1
ATOM 1570 N N . PHE B 1 80 ? 8.938 5.148 3.756 1 79.94 80 PHE B N 1
ATOM 1571 C CA . PHE B 1 80 ? 7.75 5.031 2.916 1 79.94 80 PHE B CA 1
ATOM 1572 C C . PHE B 1 80 ? 6.914 6.305 2.973 1 79.94 80 PHE B C 1
ATOM 1574 O O . PHE B 1 80 ? 6.551 6.766 4.059 1 79.94 80 PHE B O 1
ATOM 1581 N N . ARG B 1 81 ? 6.637 6.82 1.802 1 84.62 81 ARG B N 1
ATOM 1582 C CA . ARG B 1 81 ? 5.965 8.109 1.682 1 84.62 81 ARG B CA 1
ATOM 1583 C C . ARG B 1 81 ? 4.492 7.93 1.342 1 84.62 81 ARG B C 1
ATOM 1585 O O . ARG B 1 81 ? 3.641 8.672 1.838 1 84.62 81 ARG B O 1
ATOM 1592 N N . GLU B 1 82 ? 4.246 6.941 0.553 1 92.12 82 GLU B N 1
ATOM 1593 C CA . GLU B 1 82 ? 2.889 6.738 0.059 1 92.12 82 GLU B CA 1
ATOM 1594 C C . GLU B 1 82 ? 2.572 5.25 -0.081 1 92.12 82 GLU B C 1
ATOM 1596 O O . GLU B 1 82 ? 3.426 4.465 -0.496 1 92.12 82 GLU B O 1
ATOM 1601 N N . ILE B 1 83 ? 1.405 4.973 0.254 1 92.38 83 ILE B N 1
ATOM 1602 C CA . ILE B 1 83 ? 0.891 3.621 0.049 1 92.38 83 ILE B CA 1
ATOM 1603 C C . ILE B 1 83 ? -0.471 3.688 -0.637 1 92.38 83 ILE B C 1
ATOM 1605 O O . ILE B 1 83 ? -1.334 4.477 -0.244 1 92.38 83 ILE B O 1
ATOM 1609 N N . ILE B 1 84 ? -0.623 2.91 -1.656 1 93.69 84 ILE B N 1
ATOM 1610 C CA . ILE B 1 84 ? -1.891 2.789 -2.367 1 93.69 84 ILE B CA 1
ATOM 1611 C C . ILE B 1 84 ? -2.412 1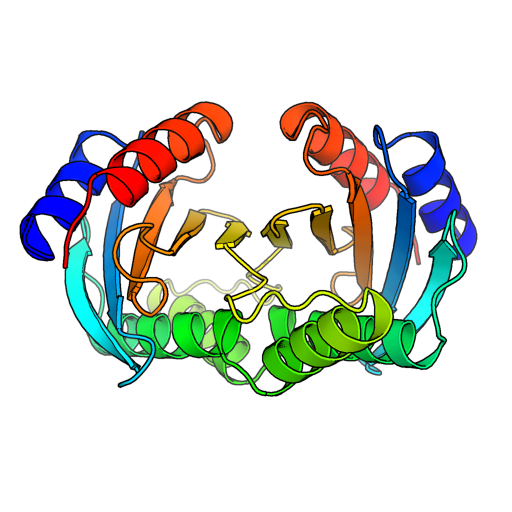.357 -2.254 1 93.69 84 ILE B C 1
ATOM 1613 O O . ILE B 1 84 ? -1.667 0.399 -2.473 1 93.69 84 ILE B O 1
ATOM 1617 N N . VAL B 1 85 ? -3.629 1.252 -1.877 1 90.88 85 VAL B N 1
ATOM 1618 C CA . VAL B 1 85 ? -4.25 -0.06 -1.733 1 90.88 85 VAL B CA 1
ATOM 1619 C C . VAL B 1 85 ? -5.523 -0.123 -2.572 1 90.88 85 VAL B C 1
ATOM 1621 O O . VAL B 1 85 ? -6.387 0.754 -2.471 1 90.88 85 VAL B O 1
ATOM 1624 N N . SER B 1 86 ? -5.605 -1.119 -3.381 1 89.12 86 SER B N 1
ATOM 1625 C CA . SER B 1 86 ? -6.82 -1.294 -4.172 1 89.12 86 SER B CA 1
ATOM 1626 C C . SER B 1 86 ? -7.598 -2.527 -3.723 1 89.12 86 SER B C 1
ATOM 1628 O O . SER B 1 86 ? -7.02 -3.6 -3.539 1 89.12 86 SER B O 1
ATOM 1630 N N . SER B 1 87 ? -8.859 -2.311 -3.473 1 82.5 87 SER B N 1
ATOM 1631 C CA . SER B 1 87 ? -9.797 -3.414 -3.307 1 82.5 87 SER B CA 1
ATOM 1632 C C . SER B 1 87 ? -10.656 -3.6 -4.551 1 82.5 87 SER B C 1
ATOM 1634 O O . SER B 1 87 ? -10.367 -3.029 -5.605 1 82.5 87 SER B O 1
ATOM 1636 N N . ARG B 1 88 ? -11.625 -4.461 -4.5 1 79.88 88 ARG B N 1
ATOM 1637 C CA . ARG B 1 88 ? -12.516 -4.719 -5.633 1 79.88 88 ARG B CA 1
ATOM 1638 C C . ARG B 1 88 ? -13.32 -3.473 -5.988 1 79.88 88 ARG B C 1
ATOM 1640 O O . ARG B 1 88 ? -13.578 -3.209 -7.164 1 79.88 88 ARG B O 1
ATOM 1647 N N . ASN B 1 89 ? -13.555 -2.592 -4.941 1 82.38 89 ASN B N 1
ATOM 1648 C CA . ASN B 1 89 ? -14.516 -1.527 -5.219 1 82.38 89 ASN B CA 1
ATOM 1649 C C . ASN B 1 89 ? -13.938 -0.153 -4.895 1 82.38 89 ASN B C 1
ATOM 1651 O O . ASN B 1 89 ? -14.5 0.87 -5.289 1 82.38 89 ASN B O 1
ATOM 1655 N N . LEU B 1 90 ? -12.828 -0.141 -4.168 1 87.12 90 LEU B N 1
ATOM 1656 C CA . LEU B 1 90 ? -12.336 1.152 -3.709 1 87.12 90 LEU B CA 1
ATOM 1657 C C . LEU B 1 90 ? -10.828 1.264 -3.916 1 87.12 90 LEU B C 1
ATOM 1659 O O . LEU B 1 90 ? -10.141 0.25 -4.031 1 87.12 90 LEU B O 1
ATOM 1663 N N . LEU B 1 91 ? -10.383 2.449 -3.98 1 92.12 91 LEU B N 1
ATOM 1664 C CA . LEU B 1 91 ? -8.977 2.83 -3.998 1 92.12 91 LEU B CA 1
ATOM 1665 C C . LEU B 1 91 ? -8.625 3.676 -2.777 1 92.12 91 LEU B C 1
ATOM 1667 O O . LEU B 1 91 ? -9.289 4.676 -2.5 1 92.12 91 LEU B O 1
ATOM 1671 N N . HIS B 1 92 ? -7.691 3.211 -2.002 1 91.31 92 HIS B N 1
ATOM 1672 C CA . HIS B 1 92 ? -7.223 3.916 -0.814 1 91.31 92 HIS B CA 1
ATOM 1673 C C . HIS B 1 92 ? -5.832 4.5 -1.032 1 91.31 92 HIS B C 1
ATOM 1675 O O . HIS B 1 92 ? -4.891 3.771 -1.348 1 91.31 92 HIS B O 1
ATOM 1681 N N . ILE B 1 93 ? -5.688 5.773 -0.826 1 95.38 93 ILE B N 1
ATOM 1682 C CA . ILE B 1 93 ? -4.395 6.438 -0.958 1 95.38 93 ILE B CA 1
ATOM 1683 C C . ILE B 1 93 ? -3.957 6.992 0.397 1 95.38 93 ILE B C 1
ATOM 1685 O O . ILE B 1 93 ? -4.699 7.742 1.036 1 95.38 93 ILE B O 1
ATOM 1689 N N . PHE B 1 94 ? -2.793 6.578 0.802 1 94.25 94 PHE B N 1
ATOM 1690 C CA . PHE B 1 94 ? -2.172 7.062 2.029 1 94.25 94 PHE B CA 1
ATOM 1691 C C . PHE B 1 94 ? -0.911 7.863 1.717 1 94.25 94 PHE B C 1
ATOM 1693 O O . PHE B 1 94 ? 0.001 7.359 1.058 1 94.25 94 PHE B O 1
ATOM 1700 N N . ALA B 1 95 ? -0.864 9.102 2.215 1 94.88 95 ALA B N 1
ATOM 1701 C CA . ALA B 1 95 ? 0.291 9.945 1.936 1 94.88 95 ALA B CA 1
ATOM 1702 C C . ALA B 1 95 ? 0.733 10.703 3.186 1 94.88 95 ALA B C 1
ATOM 1704 O O . ALA B 1 95 ? -0.085 11.328 3.863 1 94.88 95 ALA B O 1
ATOM 1705 N N . ARG B 1 96 ? 2 10.617 3.408 1 93.31 96 ARG B N 1
ATOM 1706 C CA . ARG B 1 96 ? 2.537 11.453 4.48 1 93.31 96 ARG B CA 1
ATOM 1707 C C . ARG B 1 96 ? 2.49 12.93 4.102 1 93.31 96 ARG B C 1
ATOM 1709 O O . ARG B 1 96 ? 2.783 13.289 2.959 1 93.31 96 ARG B O 1
ATOM 1716 N N . LEU B 1 97 ? 2.178 13.695 5.105 1 94.12 97 LEU B N 1
ATOM 1717 C CA . LEU B 1 97 ? 2.309 15.133 4.871 1 94.12 97 LEU B CA 1
ATOM 1718 C C . LEU B 1 97 ? 3.775 15.539 4.785 1 94.12 97 LEU B C 1
ATOM 1720 O O . LEU B 1 97 ? 4.609 15.039 5.547 1 94.12 97 LEU B O 1
ATOM 1724 N N . GLU B 1 98 ? 4.012 16.422 3.936 1 90.44 98 GLU B N 1
ATOM 1725 C CA . GLU B 1 98 ? 5.387 16.891 3.801 1 90.44 98 GLU B CA 1
ATOM 1726 C C . GLU B 1 98 ? 5.816 17.688 5.027 1 90.44 98 GLU B C 1
ATOM 1728 O O . GLU B 1 98 ? 6.977 17.625 5.441 1 90.44 98 GLU B O 1
ATOM 1733 N N . SER B 1 99 ? 4.887 18.453 5.609 1 90.75 99 SER B N 1
ATOM 1734 C CA . SER B 1 99 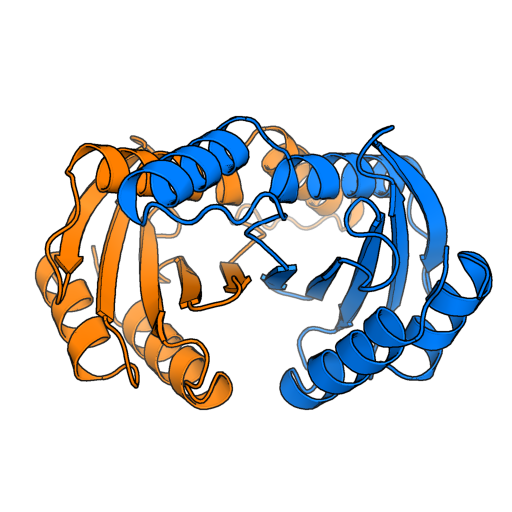? 5.172 19.328 6.746 1 90.75 99 SER B CA 1
ATOM 1735 C C . SER B 1 99 ? 5.441 18.516 8.008 1 90.75 99 SER B C 1
ATOM 1737 O O . SER B 1 99 ? 6.094 18.984 8.938 1 90.75 99 SER B O 1
ATOM 1739 N N . ASN B 1 100 ? 4.906 17.359 8.133 1 92.19 100 ASN B N 1
ATOM 1740 C CA . ASN B 1 100 ? 5.016 16.484 9.297 1 92.19 100 ASN B CA 1
ATOM 1741 C C . ASN B 1 100 ? 4.887 15.016 8.922 1 92.19 100 ASN B C 1
ATOM 1743 O O . ASN B 1 100 ? 3.777 14.492 8.797 1 92.19 100 ASN B O 1
ATOM 1747 N N . GLU B 1 101 ? 5.949 14.312 8.914 1 88.88 101 GLU B N 1
ATOM 1748 C CA . GLU B 1 101 ? 5.973 12.961 8.375 1 88.88 101 GLU B CA 1
ATOM 1749 C C . GLU B 1 101 ? 5.336 11.969 9.344 1 88.88 101 GLU B C 1
ATOM 1751 O O . GLU B 1 101 ? 5.168 10.789 9.016 1 88.88 101 GLU B O 1
ATOM 1756 N N . SER B 1 102 ? 4.953 12.445 10.492 1 90 102 SER B N 1
ATOM 1757 C CA . SER B 1 102 ? 4.25 11.586 11.438 1 90 102 SER B CA 1
ATOM 1758 C C . SER B 1 102 ? 2.744 11.641 11.219 1 90 102 SER B C 1
ATOM 1760 O O . SER B 1 102 ? 1.983 10.984 11.93 1 90 102 SER B O 1
ATOM 1762 N N . VAL B 1 103 ? 2.385 12.383 10.242 1 93.75 103 VAL B N 1
ATOM 1763 C CA . VAL B 1 103 ? 0.966 12.516 9.922 1 93.75 103 VAL B CA 1
ATOM 1764 C C . VAL B 1 103 ? 0.702 11.984 8.516 1 93.75 103 VAL B C 1
ATOM 1766 O O . VAL B 1 103 ? 1.422 12.328 7.57 1 93.75 103 VAL B O 1
ATOM 1769 N N . VAL B 1 104 ? -0.318 11.156 8.43 1 94.81 104 VAL B N 1
ATOM 1770 C CA . VAL B 1 104 ? -0.676 10.555 7.152 1 94.81 104 VAL B CA 1
ATOM 1771 C C . VAL B 1 104 ? -2.084 10.992 6.754 1 94.81 104 VAL B C 1
ATOM 1773 O O . VAL B 1 104 ? -3.02 10.898 7.551 1 94.81 104 VAL B O 1
ATOM 1776 N N . ALA B 1 105 ? -2.203 11.531 5.547 1 96.06 105 ALA B N 1
ATOM 1777 C CA . ALA B 1 105 ? -3.504 11.781 4.934 1 96.06 105 ALA B CA 1
ATOM 1778 C C . ALA B 1 105 ? -4 10.555 4.176 1 96.06 105 ALA B C 1
ATOM 1780 O O . ALA B 1 105 ? -3.221 9.883 3.496 1 96.06 105 ALA B O 1
ATOM 1781 N N . VAL B 1 106 ? -5.297 10.312 4.324 1 95 106 VAL B N 1
ATOM 1782 C CA . VAL B 1 106 ? -5.934 9.18 3.658 1 95 106 VAL B CA 1
ATOM 1783 C C . VAL B 1 106 ? -7.098 9.672 2.803 1 95 106 VAL B C 1
ATOM 1785 O O . VAL B 1 106 ? -7.926 10.461 3.266 1 95 106 VAL B O 1
ATOM 1788 N N . VAL B 1 107 ? -7.16 9.219 1.598 1 95.62 107 VAL B N 1
ATOM 1789 C CA . VAL B 1 107 ? -8.336 9.484 0.773 1 95.62 107 VAL B CA 1
ATOM 1790 C C . VAL B 1 107 ? -8.797 8.195 0.096 1 95.62 107 VAL B C 1
ATOM 1792 O O . VAL B 1 107 ? -7.973 7.402 -0.363 1 95.62 107 VAL B O 1
ATOM 1795 N N . ILE B 1 108 ? -10.109 7.945 0.124 1 92.56 108 ILE B N 1
ATOM 1796 C CA . ILE B 1 108 ? -10.734 6.758 -0.453 1 92.56 108 ILE B CA 1
ATOM 1797 C C . ILE B 1 108 ? -11.586 7.156 -1.656 1 92.56 108 ILE B C 1
ATOM 1799 O O . ILE B 1 108 ? -12.43 8.047 -1.56 1 92.56 108 ILE B O 1
ATOM 1803 N N . CYS B 1 109 ? -11.375 6.523 -2.729 1 95.06 109 CYS B N 1
ATOM 1804 C CA . CYS B 1 109 ? -12.055 6.809 -3.984 1 95.06 109 CYS B CA 1
ATOM 1805 C C . CYS B 1 109 ? -12.75 5.566 -4.531 1 95.06 109 CYS B C 1
ATOM 1807 O O . CYS B 1 109 ? -12.406 4.445 -4.148 1 95.06 109 CYS B O 1
ATOM 1809 N N . ARG B 1 110 ? -13.648 5.867 -5.43 1 93.25 110 ARG B N 1
ATOM 1810 C CA . ARG B 1 110 ? -14.18 4.738 -6.188 1 93.25 110 ARG B CA 1
ATOM 1811 C C . ARG B 1 110 ? -13.102 4.109 -7.062 1 93.25 110 ARG B C 1
ATOM 1813 O O . ARG B 1 110 ? -12.148 4.785 -7.465 1 93.25 110 ARG B O 1
ATOM 1820 N N . ILE B 1 111 ? -13.273 2.861 -7.395 1 90.31 111 ILE B N 1
ATOM 1821 C CA . ILE B 1 111 ? -12.211 2.078 -8.016 1 90.31 111 ILE B CA 1
ATOM 1822 C C . ILE B 1 111 ? -11.984 2.562 -9.445 1 90.31 111 ILE B C 1
ATOM 1824 O O . ILE B 1 111 ? -10.906 2.373 -10.008 1 90.31 111 ILE B O 1
ATOM 1828 N N . ASP B 1 112 ? -12.945 3.195 -10.078 1 94.25 112 ASP B N 1
ATOM 1829 C CA . ASP B 1 112 ? -12.828 3.621 -11.469 1 94.25 112 ASP B CA 1
ATOM 1830 C C . ASP B 1 112 ? -12.242 5.031 -11.562 1 94.25 112 ASP B C 1
ATOM 1832 O O . ASP B 1 112 ? -12.258 5.645 -12.633 1 94.25 112 ASP B O 1
ATOM 1836 N N . THR B 1 113 ? -11.758 5.531 -10.484 1 95.94 113 THR B N 1
ATOM 1837 C CA . THR B 1 113 ? -11.102 6.836 -10.492 1 95.94 113 THR B CA 1
ATOM 1838 C C . THR B 1 113 ? -9.836 6.797 -11.336 1 95.94 113 THR B C 1
ATOM 1840 O O . THR B 1 113 ? -9.164 5.766 -11.422 1 95.94 113 THR B O 1
ATOM 1843 N N . ASN B 1 114 ? -9.555 7.941 -12.023 1 95.25 114 ASN B N 1
ATOM 1844 C CA . ASN B 1 114 ? -8.242 8.102 -12.633 1 95.25 114 ASN B CA 1
ATOM 1845 C C . ASN B 1 114 ? -7.133 8.148 -11.578 1 95.25 114 ASN B C 1
ATOM 1847 O O . ASN B 1 114 ? -6.965 9.164 -10.898 1 95.25 114 ASN B O 1
ATOM 1851 N N . LEU B 1 115 ? -6.355 7.164 -11.508 1 93.31 115 LEU B N 1
ATOM 1852 C CA . LEU B 1 115 ? -5.352 7.02 -10.453 1 93.31 115 LEU B CA 1
ATOM 1853 C C . LEU B 1 115 ? -4.305 8.125 -10.547 1 93.31 115 LEU B C 1
ATOM 1855 O O . LEU B 1 115 ? -3.922 8.703 -9.523 1 93.31 115 LEU B O 1
ATOM 1859 N N . GLY B 1 116 ? -3.863 8.383 -11.773 1 93.62 116 GLY B N 1
ATOM 1860 C CA . GLY B 1 116 ? -2.869 9.43 -11.945 1 93.62 116 GLY B CA 1
ATOM 1861 C C . GLY B 1 116 ? -3.322 10.773 -11.406 1 93.62 116 GLY B C 1
ATOM 1862 O O . GLY B 1 116 ? -2.598 11.422 -10.648 1 93.62 116 GLY B O 1
ATOM 1863 N N . LEU B 1 117 ? -4.512 11.125 -11.789 1 96.44 117 LEU B N 1
ATOM 1864 C CA . LEU B 1 117 ? -5.043 12.414 -11.359 1 96.44 117 LEU B CA 1
ATOM 1865 C C . LEU B 1 117 ? -5.289 12.422 -9.852 1 96.44 117 LEU B C 1
ATOM 1867 O O . LEU B 1 117 ? -4.984 13.406 -9.18 1 96.44 117 LEU B O 1
ATOM 1871 N N . ALA B 1 118 ? -5.832 11.344 -9.312 1 97 118 ALA B N 1
ATOM 1872 C CA . ALA B 1 118 ? -6.074 11.25 -7.875 1 97 118 ALA B CA 1
ATOM 1873 C C . ALA B 1 118 ? -4.777 11.398 -7.086 1 97 118 ALA B C 1
ATOM 1875 O O . ALA B 1 118 ? -4.734 12.109 -6.078 1 97 118 ALA B O 1
ATOM 1876 N N . LEU B 1 119 ? -3.75 10.812 -7.57 1 95.75 119 LEU B N 1
ATOM 1877 C CA . LEU B 1 119 ? -2.451 10.883 -6.91 1 95.75 119 LEU B CA 1
ATOM 1878 C C . LEU B 1 119 ? -1.88 12.297 -6.984 1 95.75 119 LEU B C 1
ATOM 1880 O O . LEU B 1 119 ? -1.354 12.812 -5.992 1 95.75 119 LEU B O 1
ATOM 1884 N N . MET B 1 120 ? -1.959 12.836 -8.18 1 96.56 120 MET B N 1
ATOM 1885 C CA . MET B 1 120 ? -1.46 14.195 -8.344 1 96.56 120 MET B CA 1
ATOM 1886 C C . MET B 1 120 ? -2.133 15.148 -7.359 1 96.56 120 MET B C 1
ATOM 1888 O O . MET B 1 120 ? -1.458 15.914 -6.672 1 96.56 120 MET B O 1
ATOM 1892 N N . LYS B 1 121 ? -3.434 15.102 -7.27 1 97.75 121 LYS B N 1
ATOM 1893 C CA . LYS B 1 121 ? -4.188 15.977 -6.375 1 97.75 121 LYS B CA 1
ATOM 1894 C C . LYS B 1 121 ? -3.867 15.68 -4.914 1 97.75 121 LYS B C 1
ATOM 1896 O O . LYS B 1 121 ? -3.73 16.594 -4.102 1 97.75 121 LYS B O 1
ATOM 1901 N N . THR B 1 122 ? -3.789 14.398 -4.547 1 97.44 122 THR B N 1
ATOM 1902 C CA . THR B 1 122 ? -3.436 14.016 -3.184 1 97.44 122 THR B CA 1
ATOM 1903 C C . THR B 1 122 ? -2.066 14.57 -2.803 1 97.44 122 THR B C 1
ATOM 1905 O O . THR B 1 122 ? -1.902 15.141 -1.724 1 97.44 122 THR B O 1
ATOM 1908 N N . ARG B 1 123 ? -1.138 14.438 -3.736 1 95.75 123 ARG B N 1
ATOM 1909 C CA . ARG B 1 123 ? 0.218 14.914 -3.477 1 95.75 123 ARG B CA 1
ATOM 1910 C C . ARG B 1 123 ? 0.244 16.422 -3.299 1 95.75 123 ARG B C 1
ATOM 1912 O O . ARG B 1 123 ? 0.934 16.938 -2.418 1 95.75 123 ARG B O 1
ATOM 1919 N N . GLU B 1 124 ? -0.465 17.078 -4.105 1 96.94 124 GLU B N 1
ATOM 1920 C CA . GLU B 1 124 ? -0.561 18.531 -4 1 96.94 124 GLU B CA 1
ATOM 1921 C C . GLU B 1 124 ? -1.07 18.953 -2.623 1 96.94 124 GLU B C 1
ATOM 1923 O O . GLU B 1 124 ? -0.479 19.812 -1.975 1 96.94 124 GLU B O 1
ATOM 1928 N N . ILE B 1 125 ? -2.072 18.344 -2.178 1 96.75 125 ILE B N 1
ATOM 1929 C CA . ILE B 1 125 ? -2.693 18.688 -0.901 1 96.75 125 ILE B CA 1
ATOM 1930 C C . ILE B 1 125 ? -1.766 18.281 0.246 1 96.75 125 ILE B C 1
ATOM 1932 O O . ILE B 1 125 ? -1.599 19.04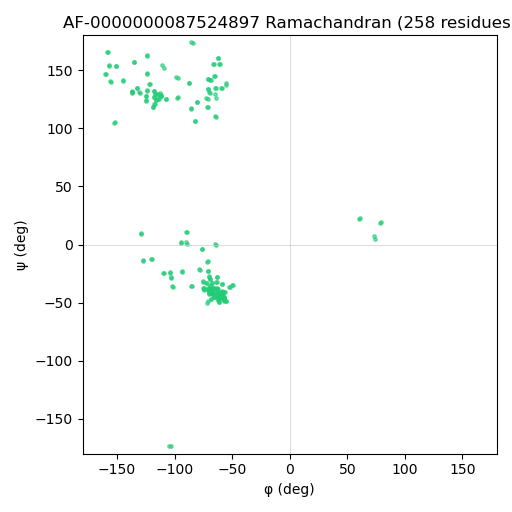7 1.205 1 96.75 125 ILE B O 1
ATOM 1936 N N . ALA B 1 126 ? -1.178 17.125 0.121 1 94.19 126 ALA B N 1
ATOM 1937 C CA . ALA B 1 126 ? -0.277 16.641 1.162 1 94.19 126 ALA B CA 1
ATOM 1938 C C . ALA B 1 126 ? 0.948 17.547 1.293 1 94.19 126 ALA B C 1
ATOM 1940 O O . ALA B 1 126 ? 1.517 17.672 2.379 1 94.19 126 ALA B O 1
ATOM 1941 N N . THR B 1 127 ? 1.338 18.094 0.192 1 93.44 127 THR B N 1
ATOM 1942 C CA . THR B 1 127 ? 2.484 19 0.179 1 93.44 127 THR B CA 1
ATOM 1943 C C . THR B 1 127 ? 2.133 20.328 0.831 1 93.44 127 THR B C 1
ATOM 1945 O O . THR B 1 127 ? 2.945 20.906 1.559 1 93.44 127 THR B O 1
ATOM 1948 N N . GLN B 1 128 ? 0.889 20.734 0.679 1 92.75 128 GLN B N 1
ATOM 1949 C CA . GLN B 1 128 ? 0.471 22.062 1.132 1 92.75 128 GLN B CA 1
ATOM 1950 C C . GLN B 1 128 ? -0.097 22 2.547 1 92.75 128 GLN B C 1
ATOM 1952 O O . GLN B 1 128 ? -0.111 23.016 3.258 1 92.75 128 GLN B O 1
ATOM 1957 N N . GLY B 1 129 ? -0.546 20.797 2.889 1 91.19 129 GLY B N 1
ATOM 1958 C CA . GLY B 1 129 ? -1.209 20.656 4.176 1 91.19 129 GLY B CA 1
ATOM 1959 C C . GLY B 1 129 ? -0.262 20.797 5.352 1 91.19 129 GLY B C 1
ATOM 1960 O O . GLY B 1 129 ? 0.862 20.281 5.312 1 91.19 129 GLY B O 1
ATOM 1961 N N . LYS B 1 130 ? -0.635 21.609 6.297 1 89.69 130 LYS B N 1
ATOM 1962 C CA . LYS B 1 130 ? 0.13 21.781 7.531 1 89.69 130 LYS B CA 1
ATOM 1963 C C . LYS B 1 130 ? -0.697 21.391 8.75 1 89.69 130 LYS B C 1
ATOM 1965 O O . LYS B 1 130 ? -1.853 21.812 8.883 1 89.69 130 LYS B O 1
ATOM 1970 N N . VAL B 1 131 ? -0.232 20.406 9.453 1 87.31 131 VAL B N 1
ATOM 1971 C CA . VAL B 1 131 ? -0.837 20.031 10.734 1 87.31 131 VAL B CA 1
ATOM 1972 C C . VAL B 1 131 ? 0.191 20.172 11.852 1 87.31 131 VAL B C 1
ATOM 1974 O O . VAL B 1 131 ? 1.354 19.797 11.688 1 87.31 131 VAL B O 1
#

Organism: NCBI:txid634155